Protein AF-A0A2M7W132-F1 (afdb_monomer)

pLDDT: mean 78.61, std 13.61, range [36.34, 93.88]

Radius of gyration: 21.08 Å; Cα contacts (8 Å, |Δi|>4): 150; chains: 1; bounding box: 46×64×56 Å

Foldseek 3Di:
DDPPDPQQCPLVVVLVVLVVVLVVLCVVCVPCVVVLQVQLQVQLVCLLVCCVQDPPQPDHGNYPAADPVSRGHPSSSSSSSSVRSCVRCVVCVVVVDDPPPPPPDDPVVVVVLVVVLVVQLVVQLVCCCPPVVDGSVVSNVVSVVRSVVSCCVVCVVCVVVVVVVVVVVVVVVVVVVVVVVVVVPDDPPDDDDD

Sequence (194 aa):
MNMVIPDQYFYLLGTLILGIFWLVIFLIRRDLRKQMLKISTIISLFGLTEHFWYYGKYWTPVWLFKLPYLNAGLEDFLLCFFYGGIAAALYEFVFKVHLRKNSKYKAAKREKIVFLTLLVALTTVYFCEYFLGIGIIFSTGWATVAGGLVLLFFRKDLLRPSIINFGLMLGVVCLSGKAQQDCSFPLCTRTSGI

Mean predicted aligned error: 10.68 Å

Organism: NCBI:txid2014249

Nearest PDB structures (foldseek):
  8tte-assembly1_A  TM=2.729E-01  e=4.577E+00  Staphylococcus aureus

Structure (mmCIF, N/CA/C/O backbone):
data_AF-A0A2M7W132-F1
#
_entry.id   AF-A0A2M7W132-F1
#
loop_
_atom_site.group_PDB
_atom_site.id
_atom_site.type_symbol
_atom_site.label_atom_id
_atom_site.label_alt_id
_atom_site.label_comp_id
_atom_site.label_asym_id
_atom_site.label_entity_id
_atom_site.label_seq_id
_atom_site.pdbx_PDB_ins_code
_atom_site.Cartn_x
_atom_site.Cartn_y
_atom_site.Cartn_z
_atom_site.occupancy
_atom_site.B_iso_or_equiv
_atom_site.auth_seq_id
_atom_site.auth_comp_id
_atom_site.auth_asym_id
_atom_site.auth_atom_id
_atom_site.pdbx_PDB_model_num
ATOM 1 N N . MET A 1 1 ? -7.744 -16.653 -31.576 1.00 40.66 1 MET A N 1
ATOM 2 C CA . MET A 1 1 ? -7.597 -15.210 -31.860 1.00 40.66 1 MET A CA 1
ATOM 3 C C . MET A 1 1 ? -6.786 -14.639 -30.70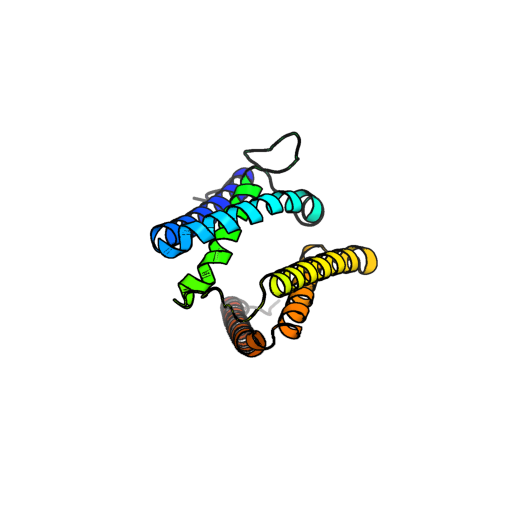6 1.00 40.66 1 MET A C 1
ATOM 5 O O . MET A 1 1 ? -7.331 -14.465 -29.626 1.00 40.66 1 MET A O 1
ATOM 9 N N . ASN A 1 2 ? -5.465 -14.524 -30.866 1.00 46.97 2 ASN A N 1
ATOM 10 C CA . ASN A 1 2 ? -4.589 -14.069 -29.784 1.00 46.97 2 ASN A CA 1
ATOM 11 C C . ASN A 1 2 ? -4.741 -12.555 -29.679 1.00 46.97 2 ASN A C 1
ATOM 13 O O . ASN A 1 2 ? -4.288 -11.825 -30.558 1.00 46.97 2 ASN A O 1
ATOM 17 N N . MET A 1 3 ? -5.445 -12.096 -28.650 1.00 53.31 3 MET A N 1
ATOM 18 C CA . MET A 1 3 ? -5.553 -10.678 -28.341 1.00 53.31 3 MET A CA 1
ATOM 19 C C . MET A 1 3 ? -4.196 -10.223 -27.798 1.00 53.31 3 MET A C 1
ATOM 21 O O . MET A 1 3 ? -3.926 -10.328 -26.606 1.00 53.31 3 MET A O 1
ATOM 25 N N . VAL A 1 4 ? -3.307 -9.796 -28.695 1.00 66.62 4 VAL A N 1
ATOM 26 C CA . VAL A 1 4 ? -2.035 -9.170 -28.325 1.00 66.62 4 VAL A CA 1
ATOM 27 C C . VAL A 1 4 ? -2.363 -7.748 -27.892 1.00 66.62 4 VAL A C 1
ATOM 29 O O . VAL A 1 4 ? -2.562 -6.862 -28.720 1.00 66.62 4 VAL A O 1
ATOM 32 N N . ILE A 1 5 ? -2.516 -7.555 -26.584 1.00 65.06 5 ILE A N 1
ATOM 33 C CA . ILE A 1 5 ? -2.653 -6.223 -25.998 1.00 65.06 5 ILE A CA 1
ATOM 34 C C . ILE A 1 5 ? -1.272 -5.562 -26.101 1.00 65.06 5 ILE A C 1
ATOM 36 O O . ILE A 1 5 ? -0.309 -6.143 -25.603 1.00 65.06 5 ILE A O 1
ATOM 40 N N . PRO A 1 6 ? -1.140 -4.387 -26.739 1.00 70.88 6 PRO A N 1
ATOM 41 C CA . PRO A 1 6 ? 0.130 -3.674 -26.773 1.00 70.88 6 PRO A CA 1
ATOM 42 C C . PRO A 1 6 ? 0.568 -3.323 -25.348 1.00 70.88 6 PRO A C 1
ATOM 44 O O . PRO A 1 6 ? -0.260 -2.873 -24.552 1.00 70.88 6 PRO A O 1
ATOM 47 N N . ASP A 1 7 ? 1.859 -3.466 -25.042 1.00 68.88 7 ASP A N 1
ATOM 48 C CA . ASP A 1 7 ? 2.419 -3.295 -23.687 1.00 68.88 7 ASP A CA 1
ATOM 49 C C . ASP A 1 7 ? 2.046 -1.952 -23.032 1.00 68.88 7 ASP A C 1
ATOM 51 O O . ASP A 1 7 ? 1.898 -1.848 -21.815 1.00 68.88 7 ASP A O 1
ATOM 55 N N . GLN A 1 8 ? 1.806 -0.933 -23.858 1.00 69.56 8 GLN A N 1
ATOM 56 C CA . GLN A 1 8 ? 1.383 0.413 -23.466 1.00 69.56 8 GLN A CA 1
ATOM 57 C C . GLN A 1 8 ? 0.040 0.444 -22.719 1.00 69.56 8 GLN A C 1
ATOM 59 O O . GLN A 1 8 ? -0.175 1.302 -21.868 1.00 69.56 8 GLN A O 1
ATOM 64 N N . TYR A 1 9 ? -0.874 -0.483 -23.013 1.00 77.31 9 TYR A N 1
ATOM 65 C CA . TYR A 1 9 ? -2.212 -0.502 -22.413 1.00 77.31 9 TYR A CA 1
ATOM 66 C C . TYR A 1 9 ? -2.302 -1.390 -21.178 1.00 77.31 9 TYR A C 1
ATOM 68 O O . TYR A 1 9 ? -3.278 -1.289 -20.437 1.00 77.31 9 TYR A O 1
ATOM 76 N N . PHE A 1 10 ? -1.309 -2.249 -20.935 1.00 82.38 10 PHE A N 1
ATOM 77 C CA . PHE A 1 10 ? -1.360 -3.212 -19.838 1.00 82.38 10 PHE A CA 1
ATOM 78 C C . PHE A 1 10 ? -1.474 -2.513 -18.481 1.00 82.38 10 PHE A C 1
ATOM 80 O O . PHE A 1 10 ? -2.320 -2.864 -17.657 1.00 82.38 10 PHE A O 1
ATOM 87 N N . TYR A 1 11 ? -0.672 -1.466 -18.282 1.00 81.25 11 TYR A N 1
ATOM 88 C CA . TYR A 1 11 ? -0.667 -0.723 -17.030 1.00 81.25 11 TYR A CA 1
ATOM 89 C C . TYR A 1 11 ? -1.977 0.041 -16.802 1.00 81.25 11 TYR A C 1
ATOM 91 O O . TYR A 1 11 ? -2.589 -0.070 -15.740 1.00 81.25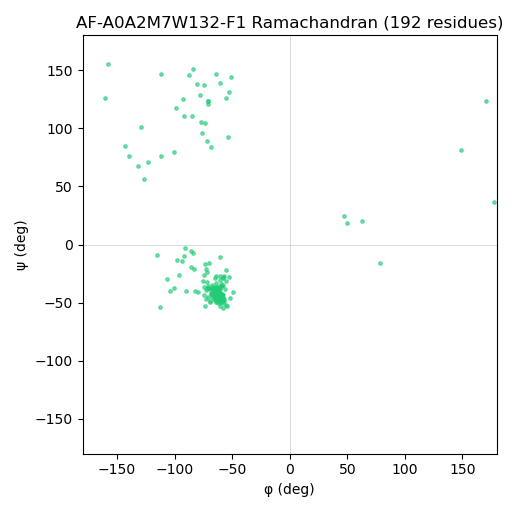 11 TYR A O 1
ATOM 99 N N . LEU A 1 12 ? -2.477 0.728 -17.836 1.00 84.69 12 LEU A N 1
ATOM 100 C CA . LEU A 1 12 ? -3.763 1.424 -17.779 1.00 84.69 12 LEU A CA 1
ATOM 101 C C . LEU A 1 12 ? -4.923 0.459 -17.499 1.00 84.69 12 LEU A C 1
ATOM 103 O O . LEU A 1 12 ? -5.812 0.769 -16.707 1.00 84.69 12 LEU A O 1
ATOM 107 N N . LEU A 1 13 ? -4.919 -0.713 -18.134 1.00 86.94 13 LEU A N 1
ATOM 108 C CA . LEU A 1 13 ? -5.958 -1.722 -17.966 1.00 86.94 13 LEU A CA 1
ATOM 109 C C . LEU A 1 13 ? -5.981 -2.258 -16.529 1.00 86.94 13 LEU A C 1
ATOM 111 O O . LEU A 1 13 ? -7.056 -2.349 -15.937 1.00 86.94 13 LEU A O 1
ATOM 115 N N . GLY A 1 14 ? -4.814 -2.524 -15.934 1.00 86.44 14 GLY A N 1
ATOM 116 C CA . GLY A 1 14 ? -4.704 -2.873 -14.515 1.00 86.44 14 GLY A CA 1
ATOM 117 C C . GLY A 1 14 ? -5.275 -1.782 -13.602 1.00 86.44 14 GLY A C 1
ATOM 118 O O . GLY A 1 14 ? -6.097 -2.067 -12.727 1.00 86.44 14 GLY A O 1
ATOM 119 N N . THR A 1 15 ? -4.921 -0.522 -13.863 1.00 87.81 15 THR A N 1
ATOM 120 C CA . THR A 1 15 ? -5.440 0.637 -13.123 1.00 87.81 15 THR A CA 1
ATOM 121 C C . THR A 1 15 ? -6.959 0.775 -13.250 1.00 87.81 15 THR A C 1
ATOM 123 O O . THR A 1 15 ? -7.636 1.051 -12.260 1.00 87.81 15 THR A O 1
ATOM 126 N N . LEU A 1 16 ? -7.528 0.534 -14.435 1.00 90.12 16 LEU A N 1
ATOM 127 C CA . LEU A 1 16 ? -8.976 0.584 -14.665 1.00 90.12 16 LEU A CA 1
ATOM 128 C C . LEU A 1 16 ? -9.723 -0.541 -13.951 1.00 90.12 16 LEU A C 1
ATOM 130 O O . LEU A 1 16 ? -10.759 -0.282 -13.338 1.00 90.12 16 LEU A O 1
ATOM 134 N N . ILE A 1 17 ? -9.197 -1.768 -13.985 1.00 91.56 17 ILE A N 1
ATOM 135 C CA . ILE A 1 17 ? -9.770 -2.891 -13.231 1.00 91.56 17 ILE A CA 1
ATOM 136 C C . ILE A 1 17 ? -9.823 -2.532 -11.745 1.00 91.56 17 ILE A C 1
ATOM 138 O O . ILE A 1 17 ? -10.870 -2.668 -11.110 1.00 91.56 17 ILE A O 1
ATOM 142 N N . LEU A 1 18 ? -8.726 -2.000 -11.201 1.00 90.50 18 LEU A N 1
ATOM 143 C CA . LEU A 1 18 ? -8.670 -1.553 -9.811 1.00 90.50 18 LEU A CA 1
ATOM 144 C C . LEU A 1 18 ? -9.680 -0.423 -9.533 1.00 90.50 18 LEU A C 1
ATOM 146 O O . LEU A 1 18 ? -10.368 -0.435 -8.511 1.00 90.50 18 LEU A O 1
ATOM 150 N N . GLY A 1 19 ? -9.827 0.513 -10.472 1.00 91.56 19 GLY A N 1
ATOM 151 C CA . GLY A 1 19 ? -10.815 1.587 -10.416 1.00 91.56 19 GLY A CA 1
ATOM 152 C C . GLY A 1 19 ? -12.258 1.086 -10.369 1.00 91.56 19 GLY A C 1
ATOM 153 O O . GLY A 1 19 ? -13.065 1.626 -9.611 1.00 91.56 19 GLY A O 1
ATOM 154 N N . ILE A 1 20 ? -12.585 0.014 -11.096 1.00 93.44 20 ILE A N 1
ATOM 155 C CA . ILE A 1 20 ? -13.908 -0.624 -11.041 1.00 93.44 20 ILE A CA 1
ATOM 156 C C . ILE A 1 20 ? -14.173 -1.177 -9.637 1.00 93.44 20 ILE A C 1
ATOM 158 O O . ILE A 1 20 ? -15.226 -0.893 -9.065 1.00 93.44 20 ILE A O 1
ATOM 162 N N . PHE A 1 21 ? -13.222 -1.903 -9.038 1.00 91.69 21 PHE A N 1
ATOM 163 C CA . PHE A 1 21 ? -13.372 -2.405 -7.665 1.00 91.69 21 PHE A CA 1
ATOM 164 C C . PHE A 1 21 ? -13.576 -1.272 -6.656 1.00 91.69 21 PHE A C 1
ATOM 166 O O . PHE A 1 21 ? -14.463 -1.346 -5.800 1.00 91.69 21 PHE A O 1
ATOM 173 N N . TRP A 1 22 ? -12.795 -0.198 -6.783 1.00 93.88 22 TRP A N 1
ATOM 174 C CA . TRP A 1 22 ? -12.947 0.992 -5.953 1.00 93.88 22 TRP A CA 1
ATOM 175 C C . TRP A 1 22 ? -14.344 1.607 -6.101 1.00 93.88 22 TRP A C 1
ATOM 177 O O . TRP A 1 22 ? -15.003 1.897 -5.100 1.00 93.88 22 TRP A O 1
ATOM 187 N N . LEU A 1 23 ? -14.824 1.747 -7.340 1.00 92.75 23 LEU A N 1
ATOM 188 C CA . LEU A 1 23 ? -16.123 2.333 -7.658 1.00 92.75 23 LEU A CA 1
ATOM 189 C C . LEU A 1 23 ? -17.270 1.479 -7.106 1.00 92.75 23 LEU A C 1
ATOM 191 O O . LEU A 1 23 ? -18.199 2.023 -6.511 1.00 92.75 23 LEU A O 1
ATOM 195 N N . VAL A 1 24 ? -17.188 0.151 -7.217 1.00 92.06 24 VAL A N 1
ATOM 196 C CA . VAL A 1 24 ? -18.177 -0.777 -6.646 1.00 92.06 24 VAL A CA 1
ATOM 197 C C . VAL A 1 24 ? -18.295 -0.585 -5.132 1.00 92.06 24 VAL A C 1
ATOM 199 O O . VAL A 1 24 ? -19.399 -0.379 -4.620 1.00 92.06 24 VAL A O 1
ATOM 202 N N . ILE A 1 25 ? -17.171 -0.572 -4.407 1.00 88.69 25 ILE A N 1
ATOM 203 C CA . ILE A 1 25 ? -17.171 -0.352 -2.951 1.00 88.69 25 ILE A CA 1
ATOM 204 C C . ILE A 1 25 ? -17.729 1.039 -2.620 1.00 88.69 25 ILE A C 1
ATOM 206 O O . ILE A 1 25 ? -18.569 1.177 -1.726 1.00 88.69 25 ILE A O 1
ATOM 210 N N . PHE A 1 26 ? -17.316 2.061 -3.373 1.00 89.75 26 PHE A N 1
ATOM 211 C CA . PHE A 1 26 ? -17.758 3.442 -3.196 1.00 89.75 26 PHE A CA 1
ATOM 212 C C . PHE A 1 26 ? -19.273 3.612 -3.408 1.00 89.75 26 PHE A C 1
ATOM 214 O O . PHE A 1 26 ? -19.932 4.374 -2.687 1.00 89.75 26 PHE A O 1
ATOM 221 N N . LEU A 1 27 ? -19.860 2.898 -4.374 1.00 90.69 27 LEU A N 1
ATOM 222 C CA . LEU A 1 27 ? -21.298 2.929 -4.630 1.00 90.69 27 LEU A CA 1
ATOM 223 C C . LEU A 1 27 ? -22.093 2.228 -3.524 1.00 90.69 27 LEU A C 1
ATOM 225 O O . LEU A 1 27 ? -23.069 2.815 -3.046 1.00 90.69 27 LEU A O 1
ATOM 229 N N . ILE A 1 28 ? -21.653 1.042 -3.091 1.00 90.06 28 ILE A N 1
ATOM 230 C CA . ILE A 1 28 ? -22.340 0.214 -2.087 1.00 90.06 28 ILE A CA 1
ATOM 231 C C . ILE A 1 28 ? -22.273 0.854 -0.690 1.00 90.06 28 ILE A C 1
ATOM 233 O O . ILE A 1 28 ? -23.294 0.977 -0.012 1.00 90.06 28 ILE A O 1
ATOM 237 N N . ARG A 1 29 ? -21.089 1.291 -0.242 1.00 83.88 29 ARG A N 1
ATOM 238 C CA . ARG A 1 29 ? -20.859 1.797 1.124 1.00 83.88 29 ARG A CA 1
ATOM 239 C C . ARG A 1 29 ? -20.839 3.320 1.178 1.00 83.88 29 ARG A C 1
ATOM 241 O O . ARG A 1 29 ? -19.788 3.961 1.247 1.00 83.88 29 ARG A O 1
ATOM 248 N N . ARG A 1 30 ? -22.035 3.922 1.180 1.00 84.88 30 ARG A N 1
ATOM 249 C CA . ARG A 1 30 ? -22.208 5.388 1.275 1.00 84.88 30 ARG A CA 1
ATOM 250 C C . ARG A 1 30 ? -21.588 5.994 2.535 1.00 84.88 30 ARG A C 1
ATOM 252 O O . ARG A 1 30 ? -21.159 7.145 2.509 1.00 84.88 30 ARG A O 1
ATOM 259 N N . ASP A 1 31 ? -21.527 5.210 3.603 1.00 83.69 31 ASP A N 1
ATOM 260 C CA . ASP A 1 31 ? -20.931 5.541 4.893 1.00 83.69 31 ASP A CA 1
ATOM 261 C C . ASP A 1 31 ? -19.421 5.819 4.805 1.00 83.69 31 ASP A C 1
ATOM 263 O O . ASP A 1 31 ? -18.928 6.752 5.440 1.00 83.69 31 ASP A O 1
ATOM 267 N N . LEU A 1 32 ? -18.694 5.086 3.954 1.00 83.81 32 LEU A N 1
ATOM 268 C CA . LEU A 1 32 ? -17.228 5.147 3.877 1.00 83.81 32 LEU A CA 1
ATOM 269 C C . LEU A 1 32 ? -16.699 6.154 2.848 1.00 83.81 32 LEU A C 1
ATOM 271 O O . LEU A 1 32 ? -15.512 6.473 2.860 1.00 83.81 32 LEU A O 1
ATOM 275 N N . ARG A 1 33 ? -17.556 6.723 1.991 1.00 88.44 33 ARG A N 1
ATOM 276 C CA . ARG A 1 33 ? -17.150 7.587 0.861 1.00 88.44 33 ARG A CA 1
ATOM 277 C C . ARG A 1 33 ? -16.218 8.729 1.256 1.00 88.44 33 ARG A C 1
ATOM 279 O O . ARG A 1 33 ? -15.203 8.957 0.604 1.00 88.44 33 ARG A O 1
ATOM 286 N N . LYS A 1 34 ? -16.540 9.447 2.340 1.00 86.56 34 LYS A N 1
ATOM 287 C CA . LYS A 1 34 ? -15.721 10.578 2.814 1.00 86.56 34 LYS A CA 1
ATOM 288 C C . LYS A 1 34 ? -14.335 10.123 3.274 1.00 86.56 34 LYS A C 1
ATOM 290 O O . LYS A 1 34 ? -13.365 10.847 3.078 1.00 86.56 34 LYS A O 1
ATOM 295 N N . GLN A 1 35 ? -14.244 8.953 3.903 1.00 86.00 35 GLN A N 1
ATOM 296 C CA . GLN A 1 35 ? -12.981 8.384 4.370 1.00 86.00 35 GLN A CA 1
ATOM 297 C C . GLN A 1 35 ? -12.163 7.832 3.202 1.00 86.00 35 GLN A C 1
ATOM 299 O O . GLN A 1 35 ? -10.974 8.132 3.117 1.00 86.00 35 GLN A O 1
ATOM 304 N N . MET A 1 36 ? -12.814 7.125 2.273 1.00 89.81 36 MET A N 1
ATOM 305 C CA . MET A 1 36 ? -12.201 6.648 1.035 1.00 89.81 36 MET A CA 1
ATOM 306 C C . MET A 1 36 ? -11.581 7.801 0.258 1.00 89.81 36 MET A C 1
ATOM 308 O O . MET A 1 36 ? -10.396 7.735 -0.034 1.00 89.81 36 MET A O 1
ATOM 312 N N . LEU A 1 37 ? -12.322 8.883 -0.009 1.00 91.19 37 LEU A N 1
ATOM 313 C CA . LEU A 1 37 ? -11.788 10.031 -0.749 1.00 91.19 37 LEU A CA 1
ATOM 314 C C . LEU A 1 37 ? -10.595 10.669 -0.033 1.00 91.19 37 LEU A C 1
ATOM 316 O O . LEU A 1 37 ? -9.560 10.872 -0.653 1.00 91.19 37 LEU A O 1
ATOM 320 N N . LYS A 1 38 ? -10.693 10.909 1.281 1.00 89.88 38 LYS A N 1
ATOM 321 C CA . LYS A 1 38 ? -9.583 11.492 2.055 1.00 89.88 38 LYS A CA 1
ATOM 322 C C . LYS A 1 38 ? -8.313 10.650 1.975 1.00 89.88 38 LYS A C 1
ATOM 324 O O . LYS A 1 38 ? -7.240 11.195 1.747 1.00 89.88 38 LYS A O 1
ATOM 329 N N . ILE A 1 39 ? -8.430 9.339 2.178 1.00 89.12 39 ILE A N 1
ATOM 330 C CA . ILE A 1 39 ? -7.270 8.445 2.171 1.00 89.12 39 ILE A CA 1
ATOM 331 C C . ILE A 1 39 ? -6.737 8.258 0.746 1.00 89.12 39 ILE A C 1
ATOM 333 O O . ILE A 1 39 ? -5.527 8.313 0.555 1.00 89.12 39 ILE A O 1
ATOM 337 N N . SER A 1 40 ? -7.617 8.143 -0.253 1.00 91.69 40 SER A N 1
ATOM 338 C CA . SER A 1 40 ? -7.229 8.058 -1.669 1.00 91.69 40 SER A CA 1
ATOM 339 C C . SER A 1 40 ? -6.439 9.294 -2.102 1.00 91.69 40 SER A C 1
ATOM 341 O O . SER A 1 40 ? -5.408 9.155 -2.745 1.00 91.69 40 SER A O 1
ATOM 343 N N . THR A 1 41 ? -6.853 10.503 -1.700 1.00 91.00 41 THR A N 1
ATOM 344 C CA . THR A 1 41 ? -6.117 11.740 -2.013 1.00 91.00 41 THR A CA 1
ATOM 345 C C . THR A 1 41 ? -4.742 11.784 -1.343 1.00 91.00 41 THR A C 1
ATOM 347 O O . THR A 1 41 ? -3.768 12.153 -1.990 1.00 91.00 41 THR A O 1
ATOM 350 N N . ILE A 1 42 ? -4.636 11.383 -0.070 1.00 89.50 42 ILE A N 1
ATOM 351 C CA . ILE A 1 42 ? -3.348 11.361 0.645 1.00 89.50 42 ILE A CA 1
ATOM 352 C C . ILE A 1 42 ? -2.390 10.341 0.013 1.00 89.50 42 ILE A C 1
ATOM 354 O O . ILE A 1 42 ? -1.216 10.643 -0.182 1.00 89.50 42 ILE A O 1
ATOM 358 N N . ILE A 1 43 ? -2.883 9.145 -0.318 1.00 89.38 43 ILE A N 1
ATOM 359 C CA . ILE A 1 43 ? -2.065 8.068 -0.893 1.00 89.38 43 ILE A CA 1
ATOM 360 C C . ILE A 1 43 ? -1.738 8.337 -2.364 1.00 89.38 43 ILE A C 1
ATOM 362 O O . ILE A 1 43 ? -0.645 8.011 -2.805 1.00 89.38 43 ILE A O 1
ATOM 366 N N . SER A 1 44 ? -2.612 9.002 -3.119 1.00 88.81 44 SER A N 1
ATOM 367 C CA . SER A 1 44 ? -2.308 9.407 -4.498 1.00 88.81 44 SER A CA 1
ATOM 368 C C . SER A 1 44 ? -1.057 10.293 -4.572 1.00 88.81 44 SER A C 1
ATOM 370 O O . SER A 1 44 ? -0.252 10.132 -5.484 1.00 88.81 44 SER A O 1
ATOM 372 N N . LEU A 1 45 ? -0.814 11.142 -3.562 1.00 87.44 45 LEU A N 1
ATOM 373 C CA . LEU A 1 45 ? 0.420 11.933 -3.477 1.00 87.44 45 LEU A CA 1
ATOM 374 C C . LEU A 1 45 ? 1.675 11.059 -3.285 1.00 87.44 45 LEU A C 1
ATOM 376 O O . LEU A 1 45 ? 2.750 11.421 -3.757 1.00 87.44 45 LEU A O 1
ATOM 380 N N . PHE A 1 46 ? 1.539 9.890 -2.649 1.00 83.81 46 PHE A N 1
ATOM 381 C CA . PHE A 1 46 ? 2.612 8.896 -2.563 1.00 83.81 46 PHE A CA 1
ATOM 382 C C . PHE A 1 46 ? 2.908 8.212 -3.904 1.00 83.81 46 PHE A C 1
ATOM 384 O O . PHE A 1 46 ? 4.005 7.682 -4.049 1.00 83.81 46 PHE A O 1
ATOM 391 N N . GLY A 1 47 ? 2.029 8.288 -4.910 1.00 81.69 47 GLY A N 1
ATOM 392 C CA . GLY A 1 47 ? 2.316 7.778 -6.259 1.00 81.69 47 GLY A CA 1
ATOM 393 C C . GLY A 1 47 ? 3.554 8.426 -6.891 1.00 81.69 47 GLY A C 1
ATOM 394 O O . GLY A 1 47 ? 4.304 7.776 -7.608 1.00 81.69 47 GLY A O 1
ATOM 395 N N . LEU A 1 48 ? 3.871 9.669 -6.513 1.00 79.88 48 LEU A N 1
ATOM 396 C CA . LEU A 1 48 ? 5.124 10.333 -6.897 1.00 79.88 48 LEU A CA 1
ATOM 397 C C . LEU A 1 48 ? 6.371 9.587 -6.422 1.00 79.88 48 LEU A C 1
ATOM 399 O O . LEU A 1 48 ? 7.406 9.614 -7.082 1.00 79.88 48 LEU A O 1
ATOM 403 N N . THR A 1 49 ? 6.285 8.940 -5.260 1.00 81.44 49 THR A N 1
ATOM 404 C CA . THR A 1 49 ? 7.418 8.217 -4.677 1.00 81.44 49 THR A CA 1
ATOM 405 C C . THR A 1 49 ? 7.717 6.926 -5.429 1.00 81.44 49 THR A C 1
ATOM 407 O O . THR A 1 49 ? 8.860 6.472 -5.390 1.00 81.44 49 THR A O 1
ATOM 410 N N . GLU A 1 50 ? 6.749 6.380 -6.181 1.00 78.56 50 GLU A N 1
ATOM 411 C CA . GLU A 1 50 ? 6.983 5.189 -7.000 1.00 78.56 50 GLU A CA 1
ATOM 412 C C . GLU A 1 50 ? 8.037 5.445 -8.075 1.00 78.56 50 GLU A C 1
ATOM 414 O O . GLU A 1 50 ? 8.941 4.624 -8.252 1.00 78.56 50 GLU A O 1
ATOM 419 N N . HIS A 1 51 ? 7.986 6.627 -8.700 1.00 75.62 51 HIS A N 1
ATOM 420 C CA . HIS A 1 51 ? 8.981 7.046 -9.680 1.00 75.62 51 HIS A CA 1
ATOM 421 C C . HIS A 1 51 ? 10.399 7.028 -9.104 1.00 75.62 51 HIS A C 1
ATOM 423 O O . HIS A 1 51 ? 11.313 6.460 -9.696 1.00 75.62 51 HIS A O 1
ATOM 429 N N . PHE A 1 52 ? 10.581 7.620 -7.923 1.00 75.81 52 PHE A N 1
ATOM 430 C CA . PHE A 1 52 ? 11.901 7.751 -7.310 1.00 75.81 52 PHE A CA 1
ATOM 431 C C . PHE A 1 52 ? 12.466 6.430 -6.785 1.00 75.81 52 PHE A C 1
ATOM 433 O O . PHE A 1 52 ? 13.685 6.266 -6.741 1.00 75.81 52 PHE A O 1
ATOM 440 N N . TRP A 1 53 ? 11.611 5.516 -6.321 1.00 75.00 53 TRP A N 1
ATOM 441 C CA . TRP A 1 53 ? 12.060 4.315 -5.611 1.00 75.00 53 TRP A CA 1
ATOM 442 C C . TRP A 1 53 ? 12.087 3.061 -6.480 1.00 75.00 53 TRP A C 1
ATOM 444 O O . TRP A 1 53 ? 13.001 2.250 -6.331 1.00 75.00 53 TRP A O 1
ATOM 454 N N . TYR A 1 54 ? 11.127 2.888 -7.388 1.00 76.75 54 TYR A N 1
ATOM 455 C CA . TYR A 1 54 ? 10.959 1.625 -8.112 1.00 76.75 54 TYR A CA 1
ATOM 456 C C . TYR A 1 54 ? 11.397 1.693 -9.572 1.00 76.75 54 TYR A C 1
ATOM 458 O O . TYR A 1 54 ? 11.844 0.673 -10.112 1.00 76.75 54 TYR A O 1
ATOM 466 N N . TYR A 1 55 ? 11.308 2.858 -10.219 1.00 76.06 55 TYR A N 1
ATOM 467 C CA . TYR A 1 55 ? 11.647 2.948 -11.637 1.00 76.06 55 TYR A CA 1
ATOM 468 C C . TYR A 1 55 ? 13.150 2.901 -11.880 1.00 76.06 55 TYR A C 1
ATOM 470 O O . TYR A 1 55 ? 13.948 3.471 -11.141 1.00 76.06 55 TYR A O 1
ATOM 478 N N . GLY A 1 56 ? 13.543 2.141 -12.904 1.00 70.50 56 GLY A N 1
ATOM 479 C CA . GLY A 1 56 ? 14.943 1.872 -13.246 1.00 70.50 56 GLY A CA 1
ATOM 480 C C . GLY A 1 56 ? 15.633 0.822 -12.365 1.00 70.50 56 GLY A C 1
ATOM 481 O O . GLY A 1 56 ? 16.655 0.285 -12.777 1.00 70.50 56 GLY A O 1
ATOM 482 N N . LYS A 1 57 ? 15.071 0.485 -11.195 1.00 73.12 57 LYS A N 1
ATOM 483 C CA . LYS A 1 57 ? 15.606 -0.551 -10.289 1.00 73.12 57 LYS A CA 1
ATOM 484 C C . LYS A 1 57 ? 14.818 -1.856 -10.325 1.00 73.12 57 LYS A C 1
ATOM 486 O O . LYS A 1 57 ? 15.413 -2.924 -10.253 1.00 73.12 57 LYS A O 1
ATOM 491 N N . TYR A 1 58 ? 13.490 -1.773 -10.404 1.00 74.56 58 TYR A N 1
ATOM 492 C CA . TYR A 1 58 ? 12.616 -2.946 -10.455 1.00 74.56 58 TYR A CA 1
ATOM 493 C C . TYR A 1 58 ? 11.915 -3.079 -11.803 1.00 74.56 58 TYR A C 1
ATOM 495 O O . TYR A 1 58 ? 11.990 -4.127 -12.438 1.00 74.56 58 TYR A O 1
ATOM 503 N N . TRP A 1 59 ? 11.234 -2.024 -12.241 1.00 74.81 59 TRP A N 1
ATOM 504 C CA . TRP A 1 59 ? 10.431 -2.055 -13.459 1.00 74.81 59 TRP A CA 1
ATOM 505 C C . TRP A 1 59 ? 10.224 -0.639 -13.999 1.00 74.81 59 TRP A C 1
ATOM 507 O O . TRP A 1 59 ? 10.307 0.329 -13.248 1.00 74.81 59 TRP A O 1
ATOM 517 N N . THR A 1 60 ? 9.974 -0.504 -15.299 1.00 73.44 60 THR A N 1
ATOM 518 C CA . THR A 1 60 ? 9.716 0.789 -15.952 1.00 73.44 60 THR A CA 1
ATOM 519 C C . THR A 1 60 ? 8.434 0.699 -16.779 1.00 73.44 60 THR A C 1
ATOM 521 O O . THR A 1 60 ? 8.478 0.129 -17.874 1.00 73.44 60 THR A O 1
ATOM 524 N N . PRO A 1 61 ? 7.293 1.210 -16.278 1.00 70.62 61 PRO A N 1
ATOM 525 C CA . PRO A 1 61 ? 6.049 1.205 -17.037 1.00 70.62 61 PRO A CA 1
ATOM 526 C C . PRO A 1 61 ? 6.146 2.065 -18.295 1.00 70.62 61 PRO A C 1
ATOM 528 O O . PRO A 1 61 ? 6.799 3.110 -18.318 1.00 70.62 61 PRO A O 1
ATOM 531 N N . VAL A 1 62 ? 5.436 1.638 -19.338 1.00 73.62 62 VAL A N 1
ATOM 532 C CA . VAL A 1 62 ? 5.176 2.472 -20.510 1.00 73.62 62 VAL A CA 1
ATOM 533 C C . VAL A 1 62 ? 3.849 3.189 -20.276 1.00 73.62 62 VAL A C 1
ATOM 535 O O . VAL A 1 62 ? 2.802 2.550 -20.231 1.00 73.62 62 VAL A O 1
ATOM 538 N N . TRP A 1 63 ? 3.897 4.507 -20.081 1.00 71.81 63 TRP A N 1
ATOM 539 C CA . TRP A 1 63 ? 2.704 5.326 -19.834 1.00 71.81 63 TRP A CA 1
ATOM 540 C C . TRP A 1 63 ? 2.066 5.810 -21.134 1.00 71.81 63 TRP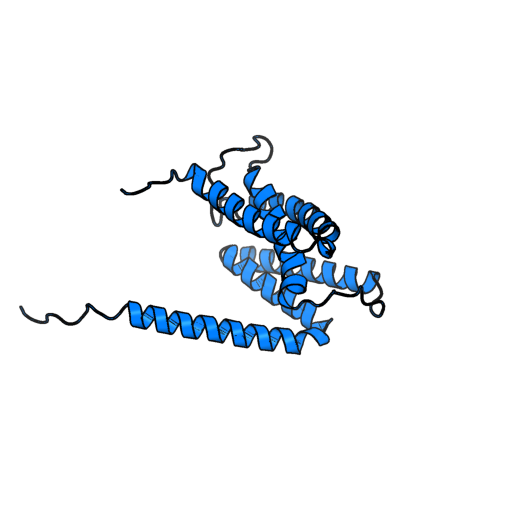 A C 1
ATOM 542 O O . TRP A 1 63 ? 2.775 6.159 -22.081 1.00 71.81 63 TRP A O 1
ATOM 552 N N . LEU A 1 64 ? 0.736 5.922 -21.142 1.00 69.31 64 LEU A N 1
ATOM 553 C CA . LEU A 1 64 ? -0.009 6.642 -22.177 1.00 69.31 64 LEU A CA 1
ATOM 554 C C . LEU A 1 64 ? -0.018 8.145 -21.879 1.00 69.31 64 LEU A C 1
ATOM 556 O O . LEU A 1 64 ? 0.168 8.957 -22.785 1.00 69.31 64 LEU A O 1
ATOM 560 N N . PHE A 1 65 ? -0.173 8.523 -20.608 1.00 73.06 65 PHE A N 1
ATOM 561 C CA . PHE A 1 65 ? -0.221 9.917 -20.165 1.00 73.06 65 PHE A CA 1
ATOM 562 C C . PHE A 1 65 ? 1.008 10.282 -19.331 1.00 73.06 65 PHE A C 1
ATOM 564 O O . PHE A 1 65 ? 0.947 10.408 -18.107 1.00 73.06 65 PHE A O 1
ATOM 571 N N . LYS A 1 66 ? 2.143 10.491 -20.007 1.00 73.69 66 LYS A N 1
ATOM 572 C CA . LYS A 1 66 ? 3.390 10.915 -19.359 1.00 73.69 66 LYS A CA 1
ATOM 573 C C . LYS A 1 66 ? 3.367 12.409 -19.026 1.00 73.69 66 LYS A C 1
ATOM 575 O O . LYS A 1 66 ? 3.170 13.242 -19.908 1.00 73.69 66 LYS A O 1
ATOM 580 N N . LEU A 1 67 ? 3.665 12.758 -17.774 1.00 71.62 67 LEU A N 1
ATOM 581 C CA . LEU A 1 67 ? 3.949 14.139 -17.375 1.00 71.62 67 LEU A CA 1
ATOM 582 C C . LEU A 1 67 ? 5.439 14.439 -17.640 1.00 71.62 67 LEU A C 1
ATOM 584 O O . LEU A 1 67 ? 6.300 13.898 -16.939 1.00 71.62 67 LEU A O 1
ATOM 588 N N . PRO A 1 68 ? 5.783 15.292 -18.628 1.00 63.59 68 PRO A N 1
ATOM 589 C CA . PRO A 1 68 ? 7.167 15.466 -19.080 1.00 63.59 68 PRO A CA 1
ATOM 590 C C . PRO A 1 68 ? 8.104 16.037 -18.006 1.00 63.59 68 PRO A C 1
ATOM 592 O O . PRO A 1 68 ? 9.293 15.742 -18.024 1.00 63.59 68 PRO A O 1
ATOM 595 N N . TYR A 1 69 ? 7.579 16.799 -17.045 1.00 64.56 69 TYR A N 1
ATOM 596 C CA . TYR A 1 69 ? 8.377 17.420 -15.980 1.00 64.56 69 TYR A CA 1
ATOM 597 C C . TYR A 1 69 ? 8.625 16.519 -14.767 1.00 64.56 69 TYR A C 1
ATOM 599 O O . TYR A 1 69 ? 9.529 16.792 -13.985 1.00 64.56 69 TYR A O 1
ATOM 607 N N . LEU A 1 70 ? 7.823 15.468 -14.592 1.00 61.66 70 LEU A N 1
ATOM 608 C CA . LEU A 1 70 ? 7.829 14.654 -13.374 1.00 61.66 70 LEU A CA 1
ATOM 609 C C . LEU A 1 70 ? 8.288 13.216 -13.614 1.00 61.66 70 LEU A C 1
ATOM 611 O O . LEU A 1 70 ? 8.466 12.477 -12.654 1.00 61.66 70 LEU A O 1
ATOM 615 N N . ASN A 1 71 ? 8.449 12.820 -14.884 1.00 67.44 71 ASN A N 1
ATOM 616 C CA . ASN A 1 71 ? 8.704 11.440 -15.306 1.00 67.44 71 ASN A CA 1
ATOM 617 C C . ASN A 1 71 ? 7.763 10.404 -14.650 1.00 67.44 71 ASN A C 1
ATOM 619 O O . ASN A 1 71 ? 8.099 9.227 -14.577 1.00 67.44 71 ASN A O 1
ATOM 623 N N . ALA A 1 72 ? 6.580 10.834 -14.214 1.00 69.69 72 ALA A N 1
ATOM 624 C CA . ALA A 1 72 ? 5.521 9.997 -13.668 1.00 69.69 72 ALA A CA 1
ATOM 625 C C . ALA A 1 72 ? 4.338 9.981 -14.644 1.00 69.69 72 ALA A C 1
ATOM 627 O O . ALA A 1 72 ? 4.079 10.979 -15.333 1.00 69.69 72 ALA A O 1
ATOM 628 N N . GLY A 1 73 ? 3.637 8.854 -14.716 1.00 78.56 73 GLY A N 1
ATOM 629 C CA . GLY A 1 73 ? 2.390 8.733 -15.456 1.00 78.56 73 GLY A CA 1
ATOM 630 C C . GLY A 1 73 ? 1.211 9.205 -14.617 1.00 78.56 73 GLY A C 1
ATOM 631 O O . GLY A 1 73 ? 1.203 9.087 -13.390 1.00 78.56 73 GLY A O 1
ATOM 632 N N . LEU A 1 74 ? 0.168 9.718 -15.268 1.00 82.56 74 LEU A N 1
ATOM 633 C CA . LEU A 1 74 ? -1.115 9.955 -14.596 1.00 82.56 74 LEU A CA 1
ATOM 634 C C . LEU A 1 74 ? -1.709 8.638 -14.057 1.00 82.56 74 LEU A C 1
ATOM 636 O O . LEU A 1 74 ? -2.429 8.627 -13.057 1.00 82.56 74 LEU A O 1
ATOM 640 N N . GLU A 1 75 ? -1.362 7.523 -14.694 1.00 84.75 75 GLU A N 1
ATOM 641 C CA . GLU A 1 75 ? -1.734 6.169 -14.308 1.00 84.75 75 GLU A CA 1
ATOM 642 C C . GLU A 1 75 ? -1.245 5.805 -12.898 1.00 84.75 75 GLU A C 1
ATOM 644 O O . GLU A 1 75 ? -1.988 5.154 -12.167 1.00 84.75 75 GLU A O 1
ATOM 649 N N . ASP A 1 76 ? -0.069 6.283 -12.476 1.00 84.62 76 ASP A N 1
ATOM 650 C CA . ASP A 1 76 ? 0.505 6.008 -11.148 1.00 84.62 76 ASP A CA 1
ATOM 651 C C . ASP A 1 76 ? -0.303 6.680 -10.036 1.00 84.62 76 ASP A C 1
ATOM 653 O O . ASP A 1 76 ? -0.629 6.084 -9.004 1.00 84.62 76 ASP A O 1
ATOM 657 N N . PHE A 1 77 ? -0.724 7.924 -10.282 1.00 87.94 77 PHE A N 1
ATOM 658 C CA . PHE A 1 77 ? -1.590 8.658 -9.364 1.00 87.94 77 PHE A CA 1
ATOM 659 C C . PHE A 1 77 ? -2.951 7.992 -9.212 1.00 87.94 77 PHE A C 1
ATOM 661 O O . PHE A 1 77 ? -3.463 7.920 -8.091 1.00 87.94 77 PHE A O 1
ATOM 668 N N . LEU A 1 78 ? -3.536 7.528 -10.321 1.00 89.56 78 LEU A N 1
ATOM 669 C CA . LEU A 1 78 ? -4.817 6.825 -10.319 1.00 89.56 78 LEU A CA 1
ATOM 670 C C . LEU A 1 78 ? -4.706 5.467 -9.628 1.00 89.56 78 LEU A C 1
ATOM 672 O O . LEU A 1 78 ? -5.573 5.124 -8.825 1.00 89.56 78 LEU A O 1
ATOM 676 N N . LEU A 1 79 ? -3.630 4.721 -9.879 1.00 89.19 79 LEU A N 1
ATOM 677 C CA . LEU A 1 79 ? -3.399 3.426 -9.252 1.00 89.19 79 LEU A CA 1
ATOM 678 C C . LEU A 1 79 ? -3.288 3.576 -7.734 1.00 89.19 79 LEU A C 1
ATOM 680 O O . LEU A 1 79 ? -4.035 2.929 -6.997 1.00 89.19 79 LEU A O 1
ATOM 684 N N . CYS A 1 80 ? -2.452 4.502 -7.258 1.00 90.12 80 CYS A N 1
ATOM 685 C CA . CYS A 1 80 ? -2.325 4.803 -5.833 1.00 90.12 80 CYS A CA 1
ATOM 686 C C . CYS A 1 80 ? -3.624 5.355 -5.225 1.00 90.12 80 CYS A C 1
ATOM 688 O O . CYS A 1 80 ? -3.972 5.016 -4.090 1.00 90.12 80 CYS A O 1
ATOM 690 N N . PHE A 1 81 ? -4.385 6.160 -5.973 1.00 92.44 81 PHE A N 1
ATOM 691 C CA . PHE A 1 81 ? -5.693 6.652 -5.543 1.00 92.44 81 PHE A CA 1
ATOM 692 C C . PHE A 1 81 ? -6.675 5.496 -5.298 1.00 92.44 81 PHE A C 1
ATOM 694 O O . PHE A 1 81 ? -7.242 5.381 -4.206 1.00 92.44 81 PHE A O 1
ATOM 701 N N . PHE A 1 82 ? -6.852 4.608 -6.279 1.00 93.25 82 PHE A N 1
ATOM 702 C CA . PHE A 1 82 ? -7.759 3.467 -6.156 1.00 93.25 82 PHE A CA 1
ATOM 703 C C . PHE A 1 82 ? -7.287 2.492 -5.076 1.00 93.25 82 PHE A C 1
ATOM 705 O O . PHE A 1 82 ? -8.085 2.077 -4.232 1.00 93.25 82 PHE A O 1
ATOM 712 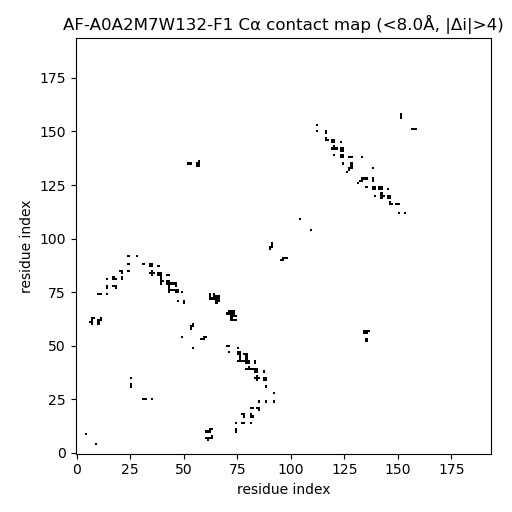N N . TYR A 1 83 ? -5.989 2.192 -5.033 1.00 91.00 83 TYR A N 1
ATOM 713 C CA . TYR A 1 83 ? -5.405 1.310 -4.029 1.00 91.00 83 TYR A CA 1
ATOM 714 C C . TYR A 1 83 ? -5.631 1.836 -2.608 1.00 91.00 83 TYR A C 1
ATOM 716 O O . TYR A 1 83 ? -6.131 1.116 -1.741 1.00 91.00 83 TYR A O 1
ATOM 724 N N . GLY A 1 84 ? -5.348 3.119 -2.377 1.00 88.88 84 GLY A N 1
ATOM 725 C CA . GLY A 1 84 ? -5.522 3.751 -1.076 1.00 88.88 84 GLY A CA 1
ATOM 726 C C . GLY A 1 84 ? -6.971 3.758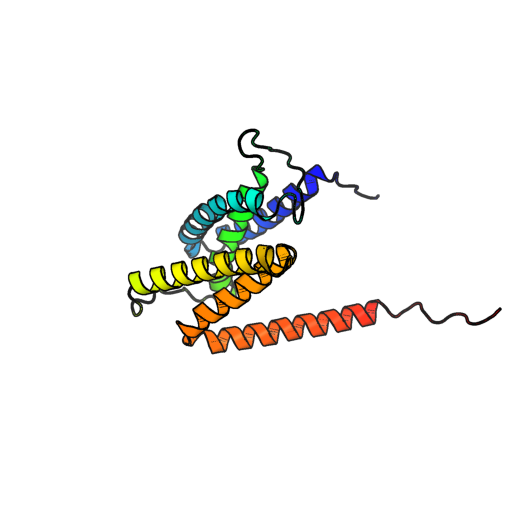 -0.590 1.00 88.88 84 GLY A C 1
ATOM 727 O O . GLY A 1 84 ? -7.246 3.476 0.579 1.00 88.88 84 GLY A O 1
ATOM 728 N N . GLY A 1 85 ? -7.920 4.033 -1.486 1.00 88.88 85 GLY A N 1
ATOM 729 C CA . GLY A 1 85 ? -9.339 4.010 -1.144 1.00 88.88 85 GLY A CA 1
ATOM 730 C C . GLY A 1 85 ? -9.885 2.613 -0.876 1.00 88.88 85 GLY A C 1
ATOM 731 O O . GLY A 1 85 ? -10.668 2.443 0.060 1.00 88.88 85 GLY A O 1
ATOM 732 N N . ILE A 1 86 ? -9.445 1.610 -1.644 1.00 90.75 86 ILE A N 1
ATOM 733 C CA . ILE A 1 86 ? -9.786 0.208 -1.377 1.00 90.75 86 ILE A CA 1
ATOM 734 C C . ILE A 1 86 ? -9.210 -0.197 -0.021 1.00 90.75 86 ILE A C 1
ATOM 736 O O . ILE A 1 86 ? -9.964 -0.671 0.821 1.00 90.75 86 ILE A O 1
ATOM 740 N N . ALA A 1 87 ? -7.927 0.064 0.245 1.00 87.69 87 ALA A N 1
ATOM 741 C CA . ALA A 1 87 ? -7.285 -0.273 1.517 1.00 87.69 87 ALA A CA 1
ATOM 742 C C . ALA A 1 87 ? -8.007 0.351 2.728 1.00 87.69 87 ALA A C 1
ATOM 744 O O . ALA A 1 87 ? -8.169 -0.297 3.762 1.00 87.69 87 ALA A O 1
ATOM 745 N N . ALA A 1 88 ? -8.500 1.585 2.587 1.00 85.62 88 ALA A N 1
ATOM 746 C CA . ALA A 1 88 ? -9.275 2.269 3.618 1.00 85.62 88 ALA A CA 1
ATOM 747 C C . ALA A 1 88 ? -10.636 1.622 3.911 1.00 85.62 88 ALA A C 1
ATOM 749 O O . ALA A 1 88 ? -11.077 1.631 5.059 1.00 85.62 88 ALA A O 1
ATOM 750 N N . ALA A 1 89 ? -11.321 1.118 2.883 1.00 85.62 89 ALA A N 1
ATOM 751 C CA . ALA A 1 89 ? -12.682 0.603 3.006 1.00 85.62 89 ALA A CA 1
ATOM 752 C C . ALA A 1 89 ? -12.749 -0.914 3.184 1.00 85.62 89 ALA A C 1
ATOM 754 O O . ALA A 1 89 ? -13.704 -1.404 3.779 1.00 85.62 89 ALA A O 1
ATOM 755 N N . LEU A 1 90 ? -11.755 -1.660 2.698 1.00 84.94 90 LEU A N 1
ATOM 756 C CA . LEU A 1 90 ? -11.785 -3.120 2.622 1.00 84.94 90 LEU A CA 1
ATOM 757 C C . LEU A 1 90 ? -12.003 -3.755 3.996 1.00 84.94 90 LEU A C 1
ATOM 759 O O . LEU A 1 90 ? -12.836 -4.646 4.135 1.00 84.94 90 LEU A O 1
ATOM 763 N N . TYR A 1 91 ? -11.321 -3.254 5.029 1.00 78.44 91 TYR A N 1
ATOM 764 C CA . TYR A 1 91 ? -11.479 -3.777 6.385 1.00 78.44 91 TYR A CA 1
ATOM 765 C C . TYR A 1 91 ? -12.912 -3.582 6.918 1.00 78.44 91 TYR A C 1
ATOM 767 O O . TYR A 1 91 ? -13.537 -4.525 7.399 1.00 78.44 91 TYR A O 1
ATOM 775 N N . GLU A 1 92 ? -13.472 -2.377 6.784 1.00 81.69 92 GLU A N 1
ATOM 776 C CA . GLU A 1 92 ? -14.838 -2.057 7.238 1.00 81.69 92 GLU A CA 1
ATOM 777 C C . GLU A 1 92 ? -15.922 -2.697 6.348 1.00 81.69 92 GLU A C 1
ATOM 779 O O . GLU A 1 92 ? -17.059 -2.923 6.784 1.00 81.69 92 GLU A O 1
ATOM 784 N N . PHE A 1 93 ? -15.575 -3.013 5.098 1.00 80.19 93 PHE A N 1
ATOM 785 C CA . PHE A 1 93 ? -16.414 -3.741 4.155 1.00 80.19 93 PHE A CA 1
ATOM 786 C C . PHE A 1 93 ? -16.508 -5.227 4.521 1.00 80.19 93 PHE A C 1
ATOM 788 O O . PHE A 1 93 ? -17.618 -5.728 4.695 1.00 80.19 93 PHE A O 1
ATOM 795 N N . VAL A 1 94 ? -15.366 -5.902 4.707 1.00 79.00 94 VAL A N 1
ATOM 796 C CA . VAL A 1 94 ? -15.287 -7.346 4.996 1.00 79.00 94 VAL A CA 1
ATOM 797 C C . VAL A 1 94 ? -15.821 -7.665 6.387 1.00 79.00 94 VAL A C 1
ATOM 799 O O . VAL A 1 94 ? -16.676 -8.533 6.540 1.00 79.00 94 VAL A O 1
ATOM 802 N N . PHE A 1 95 ? -15.367 -6.938 7.408 1.00 75.12 95 PHE A N 1
ATOM 803 C CA . PHE A 1 95 ? -15.752 -7.239 8.786 1.00 75.12 95 PHE A CA 1
ATOM 804 C C . PHE A 1 95 ? -17.096 -6.618 9.181 1.00 75.12 95 PHE A C 1
ATOM 806 O O . PHE A 1 95 ? -17.593 -6.900 10.266 1.00 75.12 95 PHE A O 1
ATOM 813 N N . LYS A 1 96 ? -17.692 -5.763 8.331 1.00 71.50 96 LYS A N 1
ATOM 814 C CA . LYS A 1 96 ? -18.905 -4.970 8.633 1.00 71.50 96 LYS A CA 1
ATOM 815 C C . LYS A 1 96 ? -18.825 -4.198 9.962 1.00 71.50 96 LYS A C 1
ATOM 817 O O . LYS A 1 96 ? -19.841 -3.758 10.494 1.00 71.50 96 LYS A O 1
ATOM 822 N N . VAL A 1 97 ? -17.619 -4.004 10.492 1.00 68.88 97 VAL A N 1
ATOM 823 C CA . VAL A 1 97 ? -17.364 -3.240 11.710 1.00 68.88 97 VAL A CA 1
ATOM 824 C C . VAL A 1 97 ? -17.072 -1.809 11.299 1.00 68.88 97 VAL A C 1
ATOM 826 O O . VAL A 1 97 ? -16.164 -1.566 10.510 1.00 68.88 97 VAL A O 1
ATOM 829 N N . HIS A 1 98 ? -17.815 -0.862 11.866 1.00 63.78 98 HIS A N 1
ATOM 830 C CA . HIS A 1 98 ? -17.416 0.537 11.817 1.00 63.78 98 HIS A CA 1
ATOM 831 C C . HIS A 1 98 ? -16.211 0.715 12.733 1.00 63.78 98 HIS A C 1
ATOM 833 O O . HIS A 1 98 ? -16.309 0.458 13.940 1.00 63.78 98 HIS A O 1
ATOM 839 N N . LEU A 1 99 ? -15.083 1.170 12.189 1.00 62.19 99 LEU A N 1
ATOM 840 C CA . LEU A 1 99 ? -13.936 1.552 13.006 1.00 62.19 99 LEU A CA 1
ATOM 841 C C . LEU A 1 99 ? -14.309 2.818 13.782 1.00 62.19 99 LEU A C 1
ATOM 843 O O . LEU A 1 99 ? -14.025 3.946 13.382 1.00 62.19 99 LEU A O 1
ATOM 847 N N . ARG A 1 100 ? -14.984 2.642 14.925 1.00 55.94 100 ARG A N 1
ATOM 848 C CA . ARG A 1 100 ? -15.303 3.746 15.827 1.00 55.94 100 ARG A CA 1
ATOM 849 C C . ARG A 1 100 ? -13.983 4.424 16.169 1.00 55.94 100 ARG A C 1
ATOM 851 O O . ARG A 1 100 ? -13.047 3.756 16.610 1.00 55.94 100 ARG A O 1
ATOM 858 N N . LYS A 1 101 ? -13.907 5.743 15.958 1.00 57.25 101 LYS A N 1
ATOM 859 C CA . LYS A 1 101 ? -12.780 6.592 16.366 1.00 57.25 101 LYS A CA 1
ATOM 860 C C . LYS A 1 101 ? -12.569 6.359 17.864 1.00 57.25 101 LYS A C 1
ATOM 862 O O . LYS A 1 101 ? -13.291 6.908 18.691 1.00 57.25 101 LYS A O 1
ATOM 867 N N . ASN A 1 102 ? -11.689 5.425 18.211 1.00 50.00 102 ASN A N 1
ATOM 868 C CA . ASN A 1 102 ? -11.631 4.917 19.570 1.00 50.00 102 ASN A CA 1
ATOM 869 C C . ASN A 1 102 ? -11.003 6.012 20.434 1.00 50.00 102 ASN A C 1
ATOM 871 O O . ASN A 1 102 ? -9.801 6.260 20.360 1.00 50.00 102 ASN A O 1
ATOM 875 N N . SER A 1 103 ? -11.839 6.691 21.222 1.00 53.78 103 SER A N 1
ATOM 876 C CA . SER A 1 103 ? -11.486 7.848 22.055 1.00 53.78 103 SER A CA 1
ATOM 877 C C . SER A 1 103 ? -10.417 7.544 23.113 1.00 53.78 103 SER A C 1
ATOM 879 O O . SER A 1 103 ? -9.905 8.464 23.746 1.00 53.78 103 SER A O 1
ATOM 881 N N . LYS A 1 104 ? -10.082 6.267 23.338 1.00 53.56 104 LYS A N 1
ATOM 882 C CA . LYS A 1 104 ? -9.156 5.844 24.396 1.00 53.56 104 LYS A CA 1
ATOM 883 C C . LYS A 1 104 ? -7.684 6.150 24.087 1.00 53.56 104 LYS A C 1
ATOM 885 O O . LYS A 1 104 ? -6.904 6.336 25.014 1.00 53.56 104 LYS A O 1
ATOM 890 N N . TYR A 1 105 ? -7.290 6.240 22.813 1.00 56.38 105 TYR A N 1
ATOM 891 C CA . TYR A 1 105 ? -5.938 6.667 22.429 1.00 56.38 105 TYR A CA 1
ATOM 892 C C . TYR A 1 105 ? -5.954 8.145 22.037 1.00 56.38 105 TYR A C 1
ATOM 894 O O . TYR A 1 105 ? -6.585 8.522 21.051 1.00 56.38 105 TYR A O 1
ATOM 902 N N . LYS A 1 106 ? -5.223 8.987 22.783 1.00 67.50 106 LYS A N 1
ATOM 903 C CA . LYS A 1 106 ? -5.031 10.403 22.426 1.00 67.50 106 LYS A CA 1
ATOM 904 C C . LYS A 1 106 ? -4.510 10.493 20.986 1.00 67.50 106 LYS A C 1
ATOM 906 O O . LYS A 1 106 ? -3.540 9.809 20.651 1.00 67.50 106 LYS A O 1
ATOM 911 N N . ALA A 1 107 ? -5.125 11.341 20.157 1.00 70.31 107 ALA A N 1
ATOM 912 C CA . ALA A 1 107 ? -4.786 11.497 18.737 1.00 70.31 107 ALA A CA 1
ATOM 913 C C . ALA A 1 107 ? -3.273 11.680 18.505 1.00 70.31 107 ALA A C 1
ATOM 915 O O . ALA A 1 107 ? -2.699 10.990 17.666 1.00 70.31 107 ALA A O 1
ATOM 916 N N . ALA A 1 108 ? -2.618 12.465 19.366 1.00 72.94 108 ALA A N 1
ATOM 917 C CA . ALA A 1 108 ? -1.175 12.688 19.343 1.00 72.94 108 ALA A CA 1
ATOM 918 C C . ALA A 1 108 ? -0.334 11.404 19.503 1.00 72.94 108 ALA A C 1
ATOM 920 O O . ALA A 1 108 ? 0.716 11.270 18.883 1.00 72.94 108 ALA A O 1
ATOM 921 N N . LYS A 1 109 ? -0.771 10.425 20.311 1.00 79.50 109 LYS A N 1
ATOM 922 C CA . LYS A 1 109 ? -0.051 9.144 20.455 1.00 79.50 109 LYS A CA 1
ATOM 923 C C . LYS A 1 109 ? -0.190 8.293 19.191 1.00 79.50 109 LYS A C 1
ATOM 925 O O . LYS A 1 109 ? 0.767 7.641 18.794 1.00 79.50 109 LYS A O 1
ATOM 930 N N . ARG A 1 110 ? -1.362 8.320 18.546 1.00 78.06 110 ARG A N 1
ATOM 931 C CA . ARG A 1 110 ? -1.605 7.614 17.277 1.00 78.06 110 ARG A CA 1
ATOM 932 C C . ARG A 1 110 ? -0.747 8.190 16.154 1.00 78.06 110 ARG A C 1
ATOM 934 O O . ARG A 1 110 ? -0.115 7.425 15.442 1.00 78.06 110 ARG A O 1
ATOM 941 N N . GLU A 1 111 ? -0.706 9.511 16.028 1.00 81.62 111 GLU A N 1
ATOM 942 C CA . GLU A 1 111 ? 0.117 10.195 15.024 1.00 81.62 111 GLU A CA 1
ATOM 943 C C . GLU A 1 111 ? 1.600 9.884 15.213 1.00 81.62 111 GLU A C 1
ATOM 945 O O . GLU A 1 111 ? 2.260 9.506 14.253 1.00 81.62 111 GLU A O 1
ATOM 950 N N . LYS A 1 112 ? 2.094 9.906 16.459 1.00 86.31 112 LYS A N 1
ATOM 951 C CA . LYS A 1 112 ? 3.471 9.500 16.772 1.00 86.31 112 LYS A CA 1
ATOM 952 C C . LYS A 1 112 ? 3.768 8.051 16.388 1.00 86.31 112 LYS A C 1
ATOM 954 O O . LYS A 1 112 ? 4.826 7.793 15.831 1.00 86.31 112 LYS A O 1
ATOM 959 N N . ILE A 1 113 ? 2.857 7.111 16.659 1.00 86.31 113 ILE A N 1
ATOM 960 C CA . ILE A 1 113 ? 3.051 5.698 16.287 1.00 86.31 113 ILE A CA 1
ATOM 961 C C . ILE A 1 113 ? 3.075 5.538 14.762 1.00 86.31 113 ILE A C 1
ATOM 963 O O . ILE A 1 113 ? 3.938 4.834 14.246 1.00 86.31 113 ILE A O 1
ATOM 967 N N . VAL A 1 114 ? 2.165 6.195 14.035 1.00 86.19 114 VAL A N 1
ATOM 968 C CA . VAL A 1 114 ? 2.141 6.155 12.562 1.00 86.19 114 VAL A CA 1
ATOM 969 C C . VAL A 1 114 ? 3.422 6.758 11.990 1.00 86.19 114 VAL A C 1
ATOM 971 O O . VAL A 1 114 ? 4.062 6.133 11.152 1.00 86.19 114 VAL A O 1
ATOM 974 N N . PHE A 1 115 ? 3.835 7.924 12.486 1.00 88.38 115 PHE A N 1
ATOM 975 C CA . PHE A 1 115 ? 5.066 8.582 12.060 1.00 88.38 115 PHE A CA 1
ATOM 976 C C . PHE A 1 115 ? 6.303 7.723 12.342 1.00 88.38 115 PHE A C 1
ATOM 978 O O . PHE A 1 115 ? 7.132 7.540 11.460 1.00 88.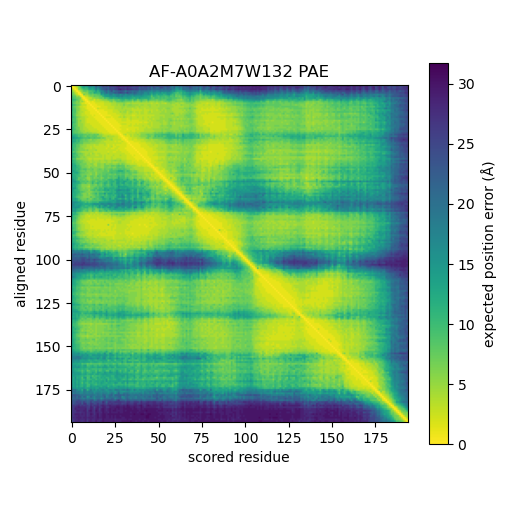38 115 PHE A O 1
ATOM 985 N N . LEU A 1 116 ? 6.394 7.125 13.535 1.00 90.81 116 LEU A N 1
ATOM 986 C CA . LEU A 1 116 ? 7.476 6.205 13.887 1.00 90.81 116 LEU A CA 1
ATOM 987 C C . LEU A 1 116 ? 7.493 4.972 12.976 1.00 90.81 116 LEU A C 1
ATOM 989 O O . LEU A 1 116 ? 8.558 4.548 12.546 1.00 90.81 116 LEU A O 1
ATOM 993 N N . THR A 1 117 ? 6.323 4.415 12.659 1.00 89.06 117 THR A N 1
ATOM 994 C CA . THR A 1 117 ? 6.207 3.255 11.761 1.00 89.06 117 THR A CA 1
ATOM 995 C C . THR A 1 117 ? 6.701 3.599 10.358 1.00 89.06 117 THR A C 1
ATOM 997 O O . THR A 1 117 ? 7.457 2.830 9.774 1.00 89.06 117 THR A O 1
ATOM 1000 N N . LEU A 1 118 ? 6.314 4.767 9.835 1.00 88.12 118 LEU A N 1
ATOM 1001 C CA . LEU A 1 118 ? 6.794 5.258 8.543 1.00 88.12 118 LEU A CA 1
ATOM 1002 C C . LEU A 1 118 ? 8.306 5.492 8.562 1.00 88.12 118 LEU A C 1
ATOM 1004 O O . LEU A 1 118 ? 8.990 5.054 7.646 1.00 88.12 118 LEU A O 1
ATOM 1008 N N . LEU A 1 119 ? 8.836 6.117 9.616 1.00 91.94 119 LEU A N 1
ATOM 1009 C CA . LEU A 1 119 ? 10.270 6.367 9.761 1.00 91.94 119 LEU A CA 1
ATOM 1010 C C . LEU A 1 119 ? 11.052 5.047 9.747 1.00 91.94 119 LEU A C 1
ATOM 1012 O O . LEU A 1 119 ? 11.985 4.908 8.963 1.00 91.94 119 LEU A O 1
ATOM 1016 N N . VAL A 1 120 ? 10.625 4.056 10.538 1.00 92.88 120 VAL A N 1
ATOM 1017 C CA . VAL A 1 120 ? 11.257 2.727 10.574 1.00 92.88 120 VAL A CA 1
ATOM 1018 C C . VAL A 1 120 ? 11.160 2.016 9.225 1.00 92.88 120 VAL A C 1
ATOM 1020 O O . VAL A 1 120 ? 12.128 1.392 8.799 1.00 92.88 120 VAL A O 1
ATOM 1023 N N . ALA A 1 121 ? 10.028 2.113 8.526 1.00 90.31 121 ALA A N 1
ATOM 1024 C CA . ALA A 1 121 ? 9.898 1.528 7.196 1.00 90.31 121 ALA A CA 1
ATOM 1025 C C . ALA A 1 121 ? 10.894 2.166 6.210 1.00 90.31 121 ALA A C 1
ATOM 1027 O O . ALA A 1 121 ? 11.629 1.445 5.538 1.00 90.31 121 ALA A O 1
ATOM 1028 N N . LEU A 1 122 ? 10.985 3.501 6.173 1.00 89.88 122 LEU A N 1
ATOM 1029 C CA . LEU A 1 122 ? 11.903 4.216 5.280 1.00 89.88 122 LEU A CA 1
ATOM 1030 C C . LEU A 1 122 ? 13.375 3.908 5.590 1.00 89.88 122 LEU A C 1
ATOM 1032 O O . LEU A 1 122 ? 14.154 3.661 4.669 1.00 89.88 122 LEU A O 1
ATOM 1036 N N . THR A 1 123 ? 13.761 3.875 6.870 1.00 90.62 123 THR A N 1
ATOM 1037 C CA . THR A 1 123 ? 15.139 3.535 7.258 1.00 90.62 123 THR A CA 1
ATOM 1038 C C . THR A 1 123 ? 15.474 2.084 6.950 1.00 90.62 123 THR A C 1
ATOM 1040 O O . THR A 1 123 ? 16.600 1.809 6.548 1.00 90.62 123 THR A O 1
ATOM 1043 N N . THR A 1 124 ? 14.511 1.166 7.076 1.00 89.81 124 THR A N 1
ATOM 1044 C CA . THR A 1 124 ? 14.709 -0.246 6.720 1.00 89.81 124 THR A CA 1
ATOM 1045 C C . THR A 1 124 ? 14.933 -0.408 5.219 1.00 89.81 124 THR A C 1
ATOM 1047 O O . THR A 1 124 ? 15.864 -1.107 4.833 1.00 89.81 124 THR A O 1
ATOM 1050 N N . VAL A 1 125 ? 14.149 0.273 4.368 1.00 88.44 125 VAL A N 1
ATOM 1051 C CA . VAL A 1 125 ? 14.373 0.232 2.911 1.00 88.44 125 VAL A CA 1
ATOM 1052 C C . VAL A 1 125 ? 15.762 0.761 2.565 1.00 88.44 125 VAL A C 1
ATOM 1054 O O . VAL A 1 125 ? 16.510 0.075 1.874 1.00 88.44 125 VAL A O 1
ATOM 1057 N N . TYR A 1 126 ? 16.132 1.928 3.100 1.00 88.50 126 TYR A N 1
ATOM 1058 C CA . TYR A 1 126 ? 17.447 2.521 2.855 1.00 88.50 126 TYR A CA 1
ATOM 1059 C C . TYR A 1 126 ? 18.589 1.610 3.328 1.00 88.50 126 TYR A C 1
ATOM 1061 O O . TYR A 1 126 ? 19.578 1.428 2.621 1.00 88.50 126 TYR A O 1
ATOM 1069 N N . PHE A 1 127 ? 18.442 0.994 4.504 1.00 91.06 127 PHE A N 1
ATOM 1070 C CA . PHE A 1 127 ? 19.435 0.077 5.051 1.00 91.06 127 PHE A CA 1
ATOM 1071 C C . PHE A 1 127 ? 19.586 -1.187 4.192 1.00 91.06 127 PHE A C 1
ATOM 1073 O O . PHE A 1 127 ? 20.703 -1.558 3.842 1.00 91.06 127 PHE A O 1
ATOM 1080 N N . CYS A 1 128 ? 18.479 -1.829 3.808 1.00 88.38 128 CYS A N 1
ATOM 1081 C CA . CYS A 1 128 ? 18.504 -3.037 2.981 1.00 88.38 128 CYS A CA 1
ATOM 1082 C C . CYS A 1 128 ? 19.052 -2.783 1.574 1.00 88.38 128 CYS A C 1
ATOM 1084 O O . CYS A 1 128 ? 19.792 -3.612 1.046 1.00 88.38 128 CYS A O 1
ATOM 1086 N N . GLU A 1 129 ? 18.727 -1.641 0.979 1.00 85.25 129 GLU A N 1
ATOM 1087 C CA . GLU A 1 129 ? 19.216 -1.306 -0.352 1.00 85.25 129 GLU A CA 1
ATOM 1088 C C . GLU A 1 129 ? 20.706 -0.935 -0.337 1.00 85.25 129 GLU A C 1
ATOM 1090 O O . GLU A 1 129 ? 21.474 -1.466 -1.134 1.00 85.25 129 GLU A O 1
ATOM 1095 N N . TYR A 1 130 ? 21.138 -0.073 0.591 1.00 85.88 130 TYR A N 1
ATOM 1096 C CA . TYR A 1 130 ? 22.509 0.445 0.600 1.00 85.88 130 TYR A CA 1
ATOM 1097 C C . TYR A 1 130 ? 23.528 -0.533 1.198 1.00 85.88 130 TYR A C 1
ATOM 1099 O O . TYR A 1 130 ? 24.633 -0.658 0.678 1.00 85.88 130 TYR A O 1
ATOM 1107 N N . PHE A 1 131 ? 23.182 -1.230 2.288 1.00 88.31 131 PHE A N 1
ATOM 1108 C CA . PHE A 1 131 ? 24.127 -2.128 2.966 1.00 88.31 131 PHE A CA 1
ATOM 1109 C C 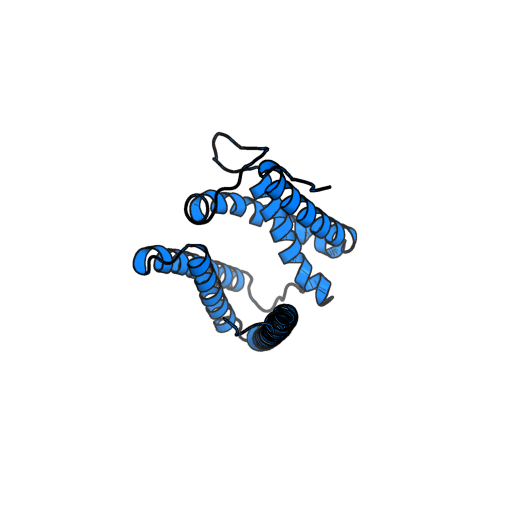. PHE A 1 131 ? 24.084 -3.557 2.439 1.00 88.31 131 PHE A C 1
ATOM 1111 O O . PHE A 1 131 ? 25.127 -4.195 2.337 1.00 88.31 131 PHE A O 1
ATOM 1118 N N . LEU A 1 132 ? 22.889 -4.078 2.148 1.00 85.25 132 LEU A N 1
ATOM 1119 C CA . LEU A 1 132 ? 22.730 -5.472 1.731 1.00 85.25 132 LEU A CA 1
ATOM 1120 C C . LEU A 1 132 ? 22.634 -5.623 0.205 1.00 85.25 132 LEU A C 1
ATOM 1122 O O . LEU A 1 132 ? 22.740 -6.743 -0.289 1.00 85.25 132 LEU A O 1
ATOM 1126 N N . GLY A 1 133 ? 22.436 -4.530 -0.543 1.00 83.50 133 GLY A N 1
ATOM 1127 C CA . GLY A 1 133 ? 22.332 -4.563 -2.006 1.00 83.50 133 GLY A CA 1
ATOM 1128 C C . GLY A 1 133 ? 21.138 -5.372 -2.517 1.00 83.50 133 GLY A C 1
ATOM 1129 O O . GLY A 1 133 ? 21.146 -5.841 -3.655 1.00 83.50 133 GLY A O 1
ATOM 1130 N N . ILE A 1 134 ? 20.123 -5.593 -1.676 1.00 84.75 134 ILE A N 1
ATOM 1131 C CA . ILE A 1 134 ? 18.968 -6.420 -2.028 1.00 84.75 134 ILE A CA 1
ATOM 1132 C C . ILE A 1 134 ? 18.004 -5.575 -2.868 1.00 84.75 134 ILE A C 1
ATOM 1134 O O . ILE A 1 134 ? 17.748 -4.409 -2.560 1.00 84.75 134 ILE A O 1
ATOM 1138 N N . GLY A 1 135 ? 17.439 -6.174 -3.923 1.00 85.25 135 GLY A N 1
ATOM 1139 C CA . GLY A 1 135 ? 16.466 -5.517 -4.797 1.00 85.25 135 GLY A CA 1
ATOM 1140 C C . GLY A 1 135 ? 15.302 -4.868 -4.033 1.00 85.25 135 GLY A C 1
ATOM 1141 O O . GLY A 1 135 ? 14.808 -5.406 -3.039 1.00 85.25 135 GLY A O 1
ATOM 1142 N N . ILE A 1 136 ? 14.833 -3.721 -4.535 1.00 85.69 136 ILE A N 1
ATOM 1143 C CA . ILE A 1 136 ? 13.877 -2.830 -3.851 1.00 85.69 136 ILE A CA 1
ATOM 1144 C C . ILE A 1 136 ? 12.563 -3.517 -3.428 1.00 85.69 136 ILE A C 1
ATOM 1146 O O . ILE A 1 136 ? 12.001 -3.188 -2.383 1.00 85.69 136 ILE A O 1
ATOM 1150 N N . ILE A 1 137 ? 12.094 -4.527 -4.172 1.00 85.88 137 ILE A N 1
ATOM 1151 C CA . ILE A 1 137 ? 10.897 -5.312 -3.812 1.00 85.88 137 ILE A CA 1
ATOM 1152 C C . ILE A 1 137 ? 11.099 -6.044 -2.480 1.00 85.88 137 ILE A C 1
ATOM 1154 O O . ILE A 1 137 ? 10.236 -6.042 -1.607 1.00 85.88 137 ILE A O 1
ATOM 1158 N N . PHE A 1 138 ? 12.254 -6.682 -2.303 1.00 88.00 138 PHE A N 1
ATOM 1159 C CA . PHE A 1 138 ? 12.535 -7.439 -1.089 1.00 88.00 138 PHE A CA 1
ATOM 1160 C C . PHE A 1 138 ? 12.822 -6.493 0.077 1.00 88.00 138 PHE A C 1
ATOM 1162 O O . PHE A 1 138 ? 12.369 -6.741 1.193 1.00 88.00 138 PHE A O 1
ATOM 1169 N N . SER A 1 139 ? 13.502 -5.375 -0.188 1.00 89.12 139 SER A N 1
ATOM 1170 C CA . SER A 1 139 ? 13.755 -4.319 0.799 1.00 89.12 139 SER A CA 1
ATOM 1171 C C . SER A 1 139 ? 12.454 -3.713 1.335 1.00 89.12 139 SER A C 1
ATOM 1173 O O . SER A 1 139 ? 12.300 -3.525 2.542 1.00 89.12 139 SER A O 1
ATOM 1175 N N . THR A 1 140 ? 11.471 -3.476 0.465 1.00 87.69 140 THR A N 1
ATOM 1176 C CA . THR A 1 140 ? 10.140 -2.986 0.863 1.00 87.69 140 THR A CA 1
ATOM 1177 C C . THR A 1 140 ? 9.337 -4.058 1.603 1.00 87.69 140 THR A C 1
ATOM 1179 O O . THR A 1 140 ? 8.689 -3.746 2.602 1.00 87.69 140 THR A O 1
ATOM 1182 N N . GLY A 1 141 ? 9.474 -5.334 1.226 1.00 89.81 141 GLY A N 1
ATOM 1183 C CA . GLY A 1 141 ? 8.974 -6.468 2.009 1.00 89.81 141 GLY A CA 1
ATOM 1184 C C . GLY A 1 141 ? 9.490 -6.455 3.453 1.00 89.81 141 GLY A C 1
ATOM 1185 O O . GLY A 1 141 ? 8.697 -6.427 4.396 1.00 89.81 141 GLY A O 1
ATOM 1186 N N . TRP A 1 142 ? 10.806 -6.364 3.653 1.00 91.00 142 TRP A N 1
ATOM 1187 C CA . TRP A 1 142 ? 11.400 -6.261 4.991 1.00 91.00 142 TRP A CA 1
ATOM 1188 C C . TRP A 1 142 ? 10.956 -5.012 5.754 1.00 91.00 142 TRP A C 1
ATOM 1190 O O . TRP A 1 142 ? 10.672 -5.092 6.951 1.00 91.00 142 TRP A O 1
ATOM 1200 N N . ALA A 1 143 ? 10.812 -3.876 5.073 1.00 91.69 143 ALA A N 1
ATOM 1201 C CA . ALA A 1 143 ? 10.303 -2.652 5.681 1.00 91.69 143 ALA A CA 1
ATOM 1202 C C . ALA A 1 143 ? 8.861 -2.792 6.188 1.00 91.69 143 ALA A C 1
ATOM 1204 O O . ALA A 1 143 ? 8.542 -2.298 7.272 1.00 91.69 143 ALA A O 1
ATOM 1205 N N . THR A 1 144 ? 7.995 -3.504 5.458 1.00 88.50 144 THR A N 1
ATOM 1206 C CA . THR A 1 144 ? 6.629 -3.781 5.934 1.00 88.50 144 THR A CA 1
ATOM 1207 C C . THR A 1 144 ? 6.618 -4.694 7.157 1.00 88.50 144 THR A C 1
ATOM 1209 O O . THR A 1 144 ? 5.847 -4.446 8.086 1.00 88.50 144 THR A O 1
ATOM 1212 N N . VAL A 1 145 ? 7.510 -5.690 7.220 1.00 91.62 145 VAL A N 1
ATOM 1213 C CA . VAL A 1 145 ? 7.672 -6.551 8.403 1.00 91.62 145 VAL A CA 1
ATOM 1214 C C . VAL A 1 145 ? 8.155 -5.731 9.599 1.00 91.62 145 VAL A C 1
ATOM 1216 O O . VAL A 1 145 ? 7.534 -5.776 10.661 1.00 91.62 145 VAL A O 1
ATOM 1219 N N . ALA A 1 146 ? 9.207 -4.927 9.430 1.00 92.44 146 ALA A N 1
ATOM 1220 C CA . ALA A 1 146 ? 9.755 -4.080 10.488 1.00 92.44 146 ALA A CA 1
ATOM 1221 C C . ALA A 1 146 ? 8.721 -3.065 11.008 1.00 92.44 146 ALA A C 1
ATOM 1223 O O . ALA A 1 146 ? 8.501 -2.958 12.217 1.00 92.44 146 ALA A O 1
ATOM 1224 N N . GLY A 1 147 ? 8.017 -2.373 10.107 1.00 89.75 147 GLY A N 1
ATOM 1225 C CA . GLY A 1 147 ? 6.931 -1.462 10.471 1.00 89.75 147 GLY A CA 1
ATOM 1226 C C . GLY A 1 147 ? 5.776 -2.179 11.181 1.00 89.75 147 GLY A C 1
ATOM 1227 O O . GLY A 1 147 ? 5.259 -1.692 12.191 1.00 89.75 147 GLY A O 1
ATOM 1228 N N . GLY A 1 148 ? 5.410 -3.375 10.715 1.00 87.50 148 GLY A N 1
ATOM 1229 C CA . GLY A 1 148 ? 4.421 -4.234 11.365 1.00 87.50 148 GLY A CA 1
ATOM 1230 C C . GLY A 1 148 ? 4.813 -4.606 12.797 1.00 87.50 148 GLY A C 1
ATOM 1231 O O . GLY A 1 148 ? 3.990 -4.491 13.706 1.00 87.50 148 GLY A O 1
ATOM 1232 N N . LEU A 1 149 ? 6.077 -4.968 13.033 1.00 90.31 149 LEU A N 1
ATOM 1233 C CA . LEU A 1 149 ? 6.593 -5.279 14.371 1.00 90.31 149 LEU A CA 1
ATOM 1234 C C . LEU A 1 149 ? 6.503 -4.075 15.315 1.00 90.31 149 LEU A C 1
ATOM 1236 O O . LEU A 1 149 ? 6.058 -4.225 16.455 1.00 90.31 149 LEU A O 1
ATOM 1240 N N . VAL A 1 150 ? 6.839 -2.873 14.839 1.00 90.19 150 VAL A N 1
ATOM 1241 C CA . VAL A 1 150 ? 6.685 -1.630 15.614 1.00 90.19 150 VAL A CA 1
ATOM 1242 C C . VAL A 1 150 ? 5.217 -1.404 15.988 1.00 90.19 150 VAL A C 1
ATOM 1244 O O . VAL A 1 150 ? 4.905 -1.141 17.154 1.00 90.19 150 VAL A O 1
ATOM 1247 N N . LEU A 1 151 ? 4.292 -1.569 15.036 1.00 86.56 151 LEU A N 1
ATOM 1248 C CA . LEU A 1 151 ? 2.856 -1.445 15.299 1.00 86.56 151 LEU A CA 1
ATOM 1249 C C . LEU A 1 151 ? 2.366 -2.461 16.335 1.00 86.56 151 LEU A C 1
ATOM 1251 O O . LEU A 1 151 ? 1.618 -2.085 17.238 1.00 86.56 151 LEU A O 1
ATOM 1255 N N . LEU A 1 152 ? 2.804 -3.719 16.251 1.00 86.38 152 LEU A N 1
ATOM 1256 C CA . LEU A 1 152 ? 2.443 -4.764 17.214 1.00 86.38 152 LEU A CA 1
ATOM 1257 C C . LEU A 1 152 ? 3.017 -4.487 18.608 1.00 86.38 152 LEU A C 1
ATOM 1259 O O . LEU A 1 152 ? 2.332 -4.721 19.607 1.00 86.38 152 LEU A O 1
ATOM 1263 N N . PHE A 1 153 ? 4.227 -3.928 18.691 1.00 85.75 153 PHE A N 1
ATOM 1264 C CA . PHE A 1 153 ? 4.862 -3.585 19.962 1.00 85.75 153 PHE A CA 1
ATOM 1265 C C . PHE A 1 153 ? 4.078 -2.501 20.718 1.00 85.75 153 PHE A C 1
ATOM 1267 O O . PHE A 1 153 ? 3.798 -2.644 21.912 1.00 85.75 153 PHE A O 1
ATOM 1274 N N . PHE A 1 154 ? 3.650 -1.444 20.015 1.00 82.88 154 PHE A N 1
ATOM 1275 C CA . PHE A 1 154 ? 2.873 -0.343 20.604 1.00 82.88 154 PHE A CA 1
ATOM 1276 C C . PHE A 1 154 ? 1.364 -0.618 20.700 1.00 82.88 154 PHE A C 1
ATOM 1278 O O . PHE A 1 154 ? 0.673 0.020 21.507 1.00 82.88 154 PHE A O 1
ATOM 1285 N N . ARG A 1 155 ? 0.837 -1.552 19.898 1.00 80.50 155 ARG A N 1
ATOM 1286 C CA . ARG A 1 155 ? -0.583 -1.923 19.840 1.00 80.50 155 ARG A CA 1
ATOM 1287 C C . ARG A 1 155 ? -0.760 -3.443 19.897 1.00 80.50 155 ARG A C 1
ATOM 1289 O O . ARG A 1 155 ? -1.269 -4.064 18.967 1.00 80.50 155 ARG A O 1
ATOM 1296 N N . LYS A 1 156 ? -0.429 -4.020 21.056 1.00 77.31 156 LYS A N 1
ATOM 1297 C CA . LYS A 1 156 ? -0.556 -5.464 21.350 1.00 77.31 156 LYS A CA 1
ATOM 1298 C C . LYS A 1 156 ? -1.967 -6.033 21.148 1.00 77.31 156 LYS A C 1
ATOM 1300 O O . LYS A 1 156 ? -2.115 -7.226 20.921 1.00 77.31 156 LYS A O 1
ATOM 1305 N N . ASP A 1 157 ? -2.990 -5.180 21.173 1.00 76.81 157 ASP A N 1
ATOM 1306 C CA . ASP A 1 157 ? -4.383 -5.531 20.857 1.00 76.81 157 ASP A CA 1
ATOM 1307 C C . ASP A 1 157 ? -4.541 -6.138 19.443 1.00 76.81 157 ASP A C 1
ATOM 1309 O O . ASP A 1 157 ? -5.408 -6.972 19.205 1.00 76.81 157 ASP A O 1
ATOM 1313 N N . LEU A 1 158 ? -3.646 -5.791 18.505 1.00 75.75 158 LEU A N 1
ATOM 1314 C CA . LEU A 1 158 ? -3.650 -6.322 17.137 1.00 75.75 158 LEU A CA 1
ATOM 1315 C C . LEU A 1 158 ? -2.905 -7.656 16.964 1.00 75.75 158 LEU A C 1
ATOM 1317 O O . LEU A 1 158 ? -2.966 -8.226 15.875 1.00 75.75 158 LEU A O 1
ATOM 1321 N N . LEU A 1 159 ? -2.227 -8.187 17.989 1.00 82.50 159 LEU A N 1
ATOM 1322 C CA . LEU A 1 159 ? -1.451 -9.430 17.853 1.00 82.50 159 LEU A CA 1
ATOM 1323 C C . LEU A 1 159 ? -2.332 -10.623 17.488 1.00 82.50 159 LEU A C 1
ATOM 1325 O O . LEU A 1 159 ? -2.035 -11.336 16.534 1.00 82.50 159 LEU A O 1
ATOM 1329 N N . ARG A 1 160 ? -3.443 -10.811 18.210 1.00 75.81 160 ARG A N 1
ATOM 1330 C CA . ARG A 1 160 ? -4.374 -11.921 17.962 1.00 75.81 160 ARG A CA 1
ATOM 1331 C C . ARG A 1 160 ? -4.925 -11.914 16.529 1.00 75.81 160 ARG A C 1
ATOM 1333 O O . ARG A 1 160 ? -4.739 -12.921 15.849 1.00 75.81 160 ARG A O 1
ATOM 1340 N N . PRO A 1 161 ? -5.541 -10.823 16.025 1.00 79.69 161 PRO A N 1
ATOM 1341 C CA . PRO A 1 161 ? -6.043 -10.812 14.652 1.00 79.69 161 PRO A CA 1
ATOM 1342 C C . PRO A 1 161 ? -4.924 -10.938 13.609 1.00 79.69 161 PRO A C 1
ATOM 1344 O O . PRO A 1 161 ? -5.135 -11.580 12.585 1.00 79.69 161 PRO A O 1
ATOM 1347 N N . SER A 1 162 ? -3.726 -10.400 13.871 1.00 81.44 162 SER A N 1
ATOM 1348 C CA . SER A 1 162 ? -2.599 -10.506 12.929 1.00 81.44 162 SER A CA 1
ATOM 1349 C C . SER A 1 162 ? -2.092 -11.942 12.788 1.00 81.44 162 SER A C 1
ATOM 1351 O O . SER A 1 162 ? -1.863 -12.393 11.671 1.00 81.44 162 SER A O 1
ATOM 1353 N N . ILE A 1 163 ? -1.972 -12.685 13.895 1.00 85.06 163 ILE A N 1
ATOM 1354 C CA . ILE A 1 163 ? -1.538 -14.092 13.878 1.00 85.06 163 ILE A CA 1
ATOM 1355 C C . ILE A 1 163 ? -2.580 -14.976 13.184 1.00 85.06 163 ILE A C 1
ATOM 1357 O O . ILE A 1 163 ? -2.216 -15.830 12.380 1.00 85.06 163 ILE A O 1
ATOM 1361 N N . ILE A 1 164 ? -3.873 -14.744 13.441 1.00 83.50 164 ILE A N 1
ATOM 1362 C CA . ILE A 1 164 ? -4.960 -15.482 12.777 1.00 83.50 164 ILE A CA 1
ATOM 1363 C C . ILE A 1 164 ? -4.925 -15.234 11.265 1.00 83.50 164 ILE A C 1
ATOM 1365 O O . ILE A 1 164 ? -4.975 -16.183 10.487 1.00 83.50 164 ILE A O 1
ATOM 1369 N N . ASN A 1 165 ? -4.795 -13.972 10.844 1.00 81.88 165 ASN A N 1
ATOM 1370 C CA . ASN A 1 165 ? -4.736 -13.628 9.426 1.00 81.88 165 ASN A CA 1
ATOM 1371 C C . ASN A 1 165 ? -3.482 -14.202 8.747 1.00 81.88 165 ASN A C 1
ATOM 1373 O O . ASN A 1 165 ? -3.566 -14.705 7.630 1.00 81.88 165 ASN A O 1
ATOM 1377 N N . PHE A 1 166 ? -2.336 -14.176 9.435 1.00 84.06 166 PHE A N 1
ATOM 1378 C CA . PHE A 1 166 ? -1.101 -14.792 8.954 1.00 84.06 166 PHE A CA 1
ATOM 1379 C C . PHE A 1 166 ? -1.258 -16.305 8.760 1.00 84.06 166 PHE A C 1
ATOM 1381 O O . PHE A 1 166 ? -0.931 -16.817 7.693 1.00 84.06 166 PHE A O 1
ATOM 1388 N N . GLY A 1 167 ? -1.822 -17.013 9.744 1.00 85.94 167 GLY A N 1
ATOM 1389 C CA . GLY A 1 167 ? -2.086 -18.450 9.639 1.00 85.94 167 GLY A CA 1
ATOM 1390 C C . GLY A 1 167 ? -3.059 -18.798 8.509 1.00 85.94 167 GLY A C 1
ATOM 1391 O O . GLY A 1 167 ? -2.825 -19.753 7.773 1.00 85.94 167 GLY A O 1
ATOM 1392 N N . LEU A 1 168 ? -4.113 -17.995 8.322 1.00 85.12 168 LEU A N 1
ATOM 1393 C CA . LEU A 1 168 ? -5.088 -18.191 7.246 1.00 85.12 168 LEU A CA 1
ATOM 1394 C C . LEU A 1 168 ? -4.451 -17.984 5.866 1.00 85.12 168 LEU A C 1
ATOM 1396 O O . LEU A 1 168 ? -4.612 -18.830 4.989 1.00 85.12 168 LEU A O 1
ATOM 1400 N N . MET A 1 169 ? -3.684 -16.905 5.685 1.00 83.12 169 MET A N 1
ATOM 1401 C CA . MET A 1 169 ? -2.978 -16.637 4.427 1.00 83.12 169 MET A CA 1
ATOM 1402 C C . MET A 1 169 ? -1.939 -17.713 4.112 1.00 83.12 169 MET A C 1
ATOM 1404 O O . MET A 1 169 ? -1.875 -18.182 2.978 1.00 83.12 169 MET A O 1
ATOM 1408 N N . LEU A 1 170 ? -1.173 -18.163 5.109 1.00 86.19 170 LEU A N 1
ATOM 1409 C CA . LEU A 1 170 ? -0.212 -19.251 4.936 1.00 86.19 170 LEU A CA 1
ATOM 1410 C C . LEU A 1 170 ? -0.915 -20.558 4.539 1.00 86.19 170 LEU A C 1
ATOM 1412 O O . LEU A 1 170 ? -0.456 -21.250 3.634 1.00 86.19 170 LEU A O 1
ATOM 1416 N N . GLY A 1 171 ? -2.075 -20.847 5.134 1.00 86.44 171 GLY A N 1
ATOM 1417 C CA . GLY A 1 171 ? -2.926 -21.970 4.743 1.00 86.44 171 GLY A CA 1
ATOM 1418 C C . GLY A 1 171 ? -3.380 -21.893 3.283 1.00 86.44 171 GLY A C 1
ATOM 1419 O O . GLY A 1 171 ? -3.223 -22.863 2.547 1.00 86.44 171 GLY A O 1
ATOM 1420 N N . VAL A 1 172 ? -3.877 -20.735 2.832 1.00 87.12 172 VAL A N 1
ATOM 1421 C CA . VAL A 1 172 ? -4.289 -20.525 1.431 1.00 87.12 172 VAL A CA 1
ATOM 1422 C C . VAL A 1 172 ? -3.114 -20.709 0.474 1.00 87.12 172 VAL A C 1
ATOM 1424 O O . VAL A 1 172 ? -3.265 -21.374 -0.550 1.00 87.12 172 VAL A O 1
ATOM 1427 N N . VAL A 1 173 ? -1.936 -20.177 0.805 1.00 85.62 173 VAL A N 1
ATOM 1428 C CA . VAL A 1 173 ? -0.734 -20.326 -0.028 1.00 85.62 173 VAL A CA 1
ATOM 1429 C C . VAL A 1 173 ? -0.280 -21.782 -0.086 1.00 85.62 173 VAL A C 1
ATOM 1431 O O . VAL A 1 173 ? 0.002 -22.276 -1.172 1.00 85.62 173 VAL A O 1
ATOM 1434 N N . CYS A 1 174 ? -0.266 -22.508 1.034 1.00 83.81 174 CYS A N 1
ATOM 1435 C CA . CYS A 1 174 ? 0.076 -23.932 1.038 1.00 83.81 174 CYS A CA 1
ATOM 1436 C C . CYS A 1 174 ? -0.928 -24.777 0.236 1.00 83.81 174 CYS A C 1
ATOM 1438 O O . CYS A 1 174 ? -0.519 -25.702 -0.465 1.00 83.81 174 CYS A O 1
ATOM 1440 N N . LEU A 1 175 ? -2.224 -24.456 0.303 1.00 82.06 175 LEU A N 1
ATOM 1441 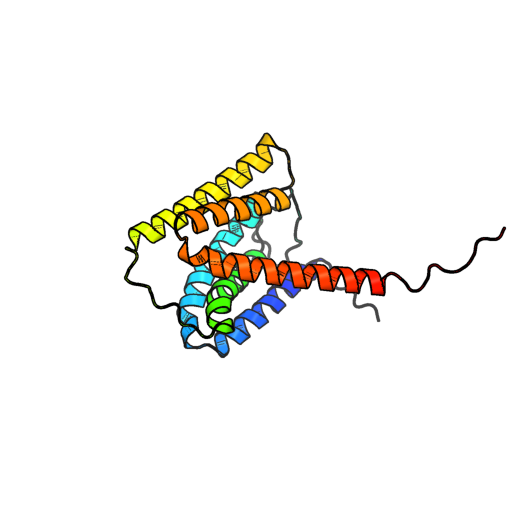C CA . LEU A 1 175 ? -3.260 -25.120 -0.497 1.00 82.06 175 LEU A CA 1
ATOM 1442 C C . LEU A 1 175 ? -3.112 -24.807 -1.988 1.00 82.06 175 LEU A C 1
ATOM 1444 O O . LEU A 1 175 ? -3.196 -25.711 -2.813 1.00 82.06 175 LEU A O 1
ATOM 1448 N N . SER A 1 176 ? -2.837 -23.548 -2.326 1.00 75.75 176 SER A N 1
ATOM 1449 C CA . SER A 1 176 ? -2.596 -23.116 -3.706 1.00 75.75 176 SER A CA 1
ATOM 1450 C C . SER A 1 176 ? -1.320 -23.745 -4.265 1.00 75.75 176 SER A C 1
ATOM 1452 O O . SER A 1 176 ? -1.298 -24.170 -5.412 1.00 75.75 176 SER A O 1
ATOM 1454 N N . GLY A 1 177 ? -0.274 -23.866 -3.444 1.00 71.00 177 GLY A N 1
ATOM 1455 C CA . GLY A 1 177 ? 0.972 -24.541 -3.797 1.00 71.00 177 GLY A CA 1
ATOM 1456 C C . GLY A 1 177 ? 0.764 -26.025 -4.079 1.00 71.00 177 GLY A C 1
ATOM 1457 O O . GLY A 1 177 ? 1.240 -26.511 -5.100 1.00 71.00 177 GLY A O 1
ATOM 1458 N N . LYS A 1 178 ? -0.015 -26.728 -3.243 1.00 63.03 178 LYS A N 1
ATOM 1459 C CA . LYS A 1 178 ? -0.413 -28.116 -3.525 1.00 63.03 178 LYS A CA 1
ATOM 1460 C C . LYS A 1 178 ? -1.228 -28.228 -4.815 1.00 63.03 178 LYS A C 1
ATOM 1462 O O . LYS A 1 178 ? -0.877 -29.035 -5.663 1.00 63.03 178 LYS A O 1
ATOM 1467 N N . ALA A 1 179 ? -2.217 -27.357 -5.017 1.00 58.41 179 ALA A N 1
ATOM 1468 C CA . ALA A 1 179 ? -3.007 -27.331 -6.249 1.00 58.41 179 ALA A CA 1
ATOM 1469 C C . ALA A 1 179 ? -2.148 -27.062 -7.504 1.00 58.41 179 ALA A C 1
ATOM 1471 O O . ALA A 1 179 ? -2.376 -27.660 -8.552 1.00 58.41 179 ALA A O 1
ATOM 1472 N N . GLN A 1 180 ? -1.122 -26.210 -7.403 1.00 57.56 180 GLN A N 1
ATOM 1473 C CA . GLN A 1 180 ? -0.177 -25.940 -8.492 1.00 57.56 180 GLN A CA 1
ATOM 1474 C C . GLN A 1 180 ? 0.711 -27.158 -8.798 1.00 57.56 180 GLN A C 1
ATOM 1476 O O . GLN A 1 180 ? 1.032 -27.425 -9.958 1.00 57.56 180 GLN A O 1
ATOM 1481 N N . GLN A 1 181 ? 1.107 -27.900 -7.763 1.00 57.00 181 GLN A N 1
ATOM 1482 C CA . GLN A 1 181 ? 1.932 -29.100 -7.877 1.00 57.00 181 GLN A CA 1
ATOM 1483 C C . GLN A 1 181 ? 1.135 -30.268 -8.480 1.00 57.00 181 GLN A C 1
ATOM 1485 O O . GLN A 1 181 ? 1.658 -30.969 -9.346 1.00 57.00 181 GLN A O 1
ATOM 1490 N N . ASP A 1 182 ? -0.147 -30.388 -8.127 1.00 52.00 182 ASP A N 1
ATOM 1491 C CA . ASP A 1 182 ? -1.081 -31.362 -8.705 1.00 52.00 182 ASP A CA 1
ATOM 1492 C C . ASP A 1 182 ? -1.391 -31.047 -10.186 1.00 52.00 182 ASP A C 1
ATOM 1494 O O . ASP A 1 182 ? -1.430 -31.947 -11.024 1.00 52.00 182 ASP A O 1
ATOM 1498 N N . CYS A 1 183 ? -1.514 -29.765 -10.557 1.00 49.22 183 CYS A N 1
ATOM 1499 C CA . CYS A 1 183 ? -1.696 -29.334 -11.952 1.00 49.22 183 CYS A CA 1
ATOM 1500 C C . CYS A 1 183 ? -0.424 -29.437 -12.816 1.00 49.22 183 CYS A C 1
ATOM 1502 O O . CYS A 1 183 ? -0.521 -29.421 -14.042 1.00 49.22 183 CYS A O 1
ATOM 1504 N N . SER A 1 184 ? 0.760 -29.551 -12.204 1.00 48.53 184 SER A N 1
ATOM 1505 C CA . SER A 1 184 ? 2.039 -29.715 -12.919 1.00 48.53 184 SER A CA 1
ATOM 1506 C C . SER A 1 184 ? 2.419 -31.187 -13.150 1.00 48.53 184 SER A C 1
ATOM 1508 O O . SER A 1 184 ? 3.425 -31.461 -13.800 1.00 48.53 184 SER A O 1
ATOM 1510 N N . PHE A 1 185 ? 1.623 -32.139 -12.645 1.00 49.72 185 PHE A N 1
ATOM 1511 C CA . PHE A 1 185 ? 1.824 -33.581 -12.821 1.00 49.72 185 PHE A CA 1
ATOM 1512 C C . PHE A 1 185 ? 0.596 -34.252 -13.460 1.00 49.72 185 PHE A C 1
ATOM 1514 O O . PHE A 1 185 ? -0.104 -35.050 -12.839 1.00 49.72 185 PHE A O 1
ATOM 1521 N N . PRO A 1 186 ? 0.365 -33.989 -14.754 1.00 47.00 186 PRO A N 1
ATOM 1522 C CA . PRO A 1 186 ? 0.075 -35.107 -15.640 1.00 47.00 186 PRO A CA 1
ATOM 1523 C C . PRO A 1 186 ? 0.724 -34.856 -17.004 1.00 47.00 186 PRO A C 1
ATOM 1525 O O . PRO A 1 186 ? 0.059 -34.301 -17.862 1.00 47.00 186 PRO A O 1
ATOM 1528 N N . LEU A 1 187 ? 2.012 -35.191 -17.191 1.00 48.06 187 LEU A N 1
ATOM 1529 C CA . LEU A 1 187 ? 2.643 -35.506 -18.500 1.00 48.06 187 LEU A CA 1
ATOM 1530 C C . LEU A 1 187 ? 4.164 -35.799 -18.394 1.00 48.06 187 LEU A C 1
ATOM 1532 O O . LEU A 1 187 ? 4.930 -35.480 -19.295 1.00 48.06 187 LEU A O 1
ATOM 1536 N N . CYS A 1 188 ? 4.631 -36.456 -17.326 1.00 44.16 188 CYS A N 1
ATOM 1537 C CA . CYS A 1 188 ? 6.008 -36.977 -17.265 1.00 44.16 188 CYS A CA 1
ATOM 1538 C C . CYS A 1 188 ? 6.026 -38.471 -16.909 1.00 44.16 188 CYS A C 1
ATOM 1540 O O . CYS A 1 188 ? 6.635 -38.900 -15.936 1.00 44.16 188 CYS A O 1
ATOM 1542 N N . THR A 1 189 ? 5.330 -39.278 -17.713 1.00 50.97 189 THR A N 1
ATOM 1543 C CA . THR A 1 189 ? 5.468 -40.744 -17.741 1.00 50.97 189 THR A CA 1
ATOM 1544 C C . THR A 1 189 ? 5.422 -41.261 -19.184 1.00 50.97 189 THR A C 1
ATOM 1546 O O . THR A 1 189 ? 4.411 -41.784 -19.637 1.00 50.97 189 THR A O 1
ATOM 1549 N N . ARG A 1 190 ? 6.523 -41.081 -19.926 1.00 42.38 190 ARG A N 1
ATOM 1550 C CA . ARG A 1 190 ? 6.950 -41.813 -21.149 1.00 42.38 190 ARG A CA 1
ATOM 1551 C C . ARG A 1 190 ? 8.150 -41.040 -21.711 1.00 42.38 190 ARG A C 1
ATOM 1553 O O . ARG A 1 190 ? 8.012 -39.850 -21.931 1.00 42.38 190 ARG A O 1
ATOM 1560 N N . THR A 1 191 ? 9.348 -41.560 -21.933 1.00 40.91 191 THR A N 1
ATOM 1561 C CA . THR A 1 191 ? 9.851 -42.923 -22.124 1.00 40.91 191 THR A CA 1
ATOM 1562 C C . THR A 1 191 ? 11.355 -42.892 -21.850 1.00 40.91 191 THR A C 1
ATOM 1564 O O . THR A 1 191 ? 12.077 -42.130 -22.487 1.00 40.91 191 THR A O 1
ATOM 1567 N N . SER A 1 192 ? 11.835 -43.743 -20.949 1.00 43.84 192 SER A N 1
ATOM 1568 C CA . SER A 1 192 ? 13.173 -44.319 -21.052 1.00 43.84 192 SER A CA 1
ATOM 1569 C C . SER A 1 192 ? 13.164 -45.316 -22.213 1.00 43.84 192 SER A C 1
ATOM 1571 O O . SER A 1 192 ? 12.331 -46.221 -22.242 1.00 43.84 192 SER A O 1
ATOM 1573 N N . GLY A 1 193 ? 14.056 -45.127 -23.184 1.00 42.16 193 GLY A N 1
ATOM 1574 C CA . GLY A 1 193 ? 14.232 -46.045 -24.308 1.00 42.16 193 GLY A CA 1
ATOM 1575 C C . GLY A 1 193 ? 14.677 -45.341 -25.582 1.00 42.16 193 GLY A C 1
ATOM 1576 O O . GLY A 1 193 ? 13.836 -45.018 -26.417 1.00 42.16 193 GLY A O 1
ATOM 1577 N N . ILE A 1 194 ? 15.979 -45.074 -25.692 1.00 36.34 194 ILE A N 1
ATOM 1578 C CA . ILE A 1 194 ? 16.952 -45.620 -26.663 1.00 36.34 194 ILE A CA 1
ATOM 1579 C C . ILE A 1 194 ? 18.305 -44.991 -26.319 1.00 36.34 194 ILE A C 1
ATOM 1581 O O . ILE A 1 194 ? 18.337 -43.762 -26.087 1.00 36.34 194 ILE A O 1
#

Secondary structure (DSSP, 8-state):
------HHHHHHHHHHHHHHHHHHHHHH-TTTHHHHHHHHHHHHHHHHHHHHHHTTTT-----SSEETTTTEEHHHHHHHHHHHHHHHHHHHHHS-------TTS-HHHHHHHHHHHHHHHHHHHHHHHHHH---HHHHHHHHHHHHHHHHHHH-GGGHHHHHHHHHHHHHHHHHHHHHHHHHT-SS---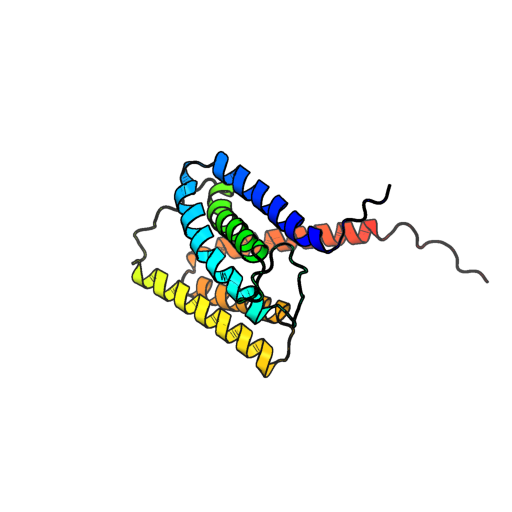----

Solvent-accessible surface area (backbone atoms only — not comparable to full-atom values): 10905 Å² total; per-residue (Å²): 133,85,82,80,74,59,73,51,50,54,60,54,51,53,34,48,56,47,40,50,56,32,48,53,51,46,66,73,40,68,87,46,40,71,58,22,53,55,41,9,56,60,36,19,63,50,27,62,51,47,48,77,65,37,45,89,75,76,52,75,86,55,61,84,52,64,40,88,91,70,77,38,36,58,58,42,34,51,34,28,21,28,50,30,22,35,65,65,40,48,61,42,61,75,69,67,46,78,82,65,82,63,79,86,59,57,68,70,60,54,52,51,52,52,51,51,28,50,51,50,21,55,52,38,28,53,46,31,40,72,74,68,64,43,58,63,71,60,18,48,51,52,11,52,52,55,21,48,50,52,49,37,71,79,36,58,84,50,44,66,62,50,52,53,50,49,53,52,51,51,49,52,49,53,52,49,51,50,54,52,53,58,71,70,64,83,84,88,87,84,79,92,85,131